Protein AF-A0A972TUJ1-F1 (afdb_monomer)

Mean predicted aligned error: 8.56 Å

Sequence (287 aa):
MAQLKRIIFFTFSFILSASLSSSILTGLNLRGELLFQEKEISIIVQELFELINEERKDLGLLTLQFSQDLSLLAREHSKDMALRGKISHFSTSGQSYRDRIIEAGFYFSAIGENVAFSNRPQAELIHETLMDSAGHRKNILDPDFDQVGIGVVFRKNKGYFITQDFRRAMVLKKEEEVKEDIQRDINDLRQENYLPSLSFTKEADDYALKCALNKAKDKAPPPMPHHWGETQFLFITSPTLEGIQSIYRDKVLKKTYTRAGLGVSFDKSSKYPGGCYFITLVLISEN

Nearest PDB structures (foldseek):
  4ifa-assembly1_A  TM=9.402E-01  e=1.319E-09  Bacillus anthracis str. Ames
  4d53-assembly2_B  TM=9.151E-01  e=1.475E-07  Borreliella burgdorferi B31
  8th8-assembly1_P  TM=7.061E-01  e=5.112E-05  Tetrahymena thermophila
  2dda-assembly4_D  TM=6.059E-01  e=1.432E-03  Pseudechis australis

Solvent-accessible surface area (backbone atoms only — not comparable to full-atom values): 15978 Å² total; per-residue (Å²): 139,85,88,84,84,88,85,84,88,84,86,81,84,81,81,82,79,80,78,75,51,69,66,59,54,51,52,52,49,54,52,50,53,52,54,51,49,54,50,53,47,51,48,41,48,50,48,41,54,49,53,48,31,49,59,22,47,78,71,72,40,76,61,58,42,83,34,68,73,45,15,53,54,18,26,52,52,10,42,48,26,43,76,71,69,48,88,64,72,48,47,93,88,65,42,38,63,67,53,52,46,45,73,72,62,50,49,29,67,46,73,47,76,39,74,48,76,37,86,60,100,44,36,67,63,54,47,50,59,38,56,72,34,69,73,41,30,47,59,68,63,39,80,76,41,45,31,37,6,58,8,65,27,78,35,90,99,72,27,37,21,34,21,38,35,35,25,15,70,50,83,83,71,56,45,67,60,53,42,53,51,52,56,48,51,56,31,51,57,19,49,78,67,79,37,77,60,60,47,73,37,71,70,39,21,56,50,17,28,50,32,10,53,22,51,56,68,79,41,76,64,74,85,77,67,86,88,58,58,63,70,48,80,45,82,46,77,36,57,56,80,75,72,52,60,74,77,45,52,77,66,69,63,45,84,61,46,47,34,28,12,58,10,51,31,74,46,60,32,96,91,32,58,31,30,28,39,22,34,19,41,38,40,29,29,74,129

Foldseek 3Di:
DDDDDDDDDDDDDDPPPPPDDPVNVVVVVVVVVVVVVVVLQVVLQVLLLVLLQVVQVVVVADRADEDPLQQVLQQVQLVQCLVVLHDDQAGPVRDGPVNSCLVSPFFFPDKDKDKDFDQDSDNVVRNVVQCVDPRSVCQSNPNQWRHWHKHWDQDPPRGIIIMIMTGNGQPDDDQVVLQVVVLVVLQVLQVVVVAHRAAADPVQQVQQQQQLVCVQVVHDRDDDDPPFDDKDKDKDKASDPPPCCVRCSVVSNDRQFRYKYKHWDWDADPVRSSIIITMMIMTTGDD

pLDDT: mean 90.33, std 15.42, range [33.09, 98.88]

Secondary structure (DSSP, 8-state):
-PPPPP-PPP-----------HHHHHHHHHHHHHHHHHHHHHHHHHHHHHHHHHHHHHTTPPPPEE-HHHHHHHHHHHHHHHHHTS--SS-TT---HHHHHHHTT--EEEEEEEEEEESS--HHHHHHHHHHSHHHHHHHT-TT--EEEEEEEEETTTEEEEEEEEEEE-----HHHHHHHHHHHHHHHHHHTT-PPPEE-HHHHHHHHHHHHHHHTTPPPPPPPTT--SEEEEEEEES-STTTHHHHHHHHT-TTEEEEEEEEEEE--SS-TT-EEEEEEEEEE--

Structure (mmCIF, N/CA/C/O backbone):
data_AF-A0A972TUJ1-F1
#
_entry.id   AF-A0A972TUJ1-F1
#
loop_
_atom_site.group_PDB
_atom_site.id
_atom_site.type_symbol
_atom_site.label_atom_id
_atom_site.label_alt_id
_atom_site.label_comp_id
_atom_site.label_asym_id
_atom_site.label_entity_id
_atom_site.label_seq_id
_atom_site.pdbx_PDB_ins_code
_atom_site.Cartn_x
_atom_site.Cartn_y
_atom_site.Cartn_z
_atom_site.occupancy
_atom_site.B_iso_or_equiv
_atom_site.auth_seq_id
_atom_site.auth_comp_id
_atom_site.auth_asym_id
_atom_site.auth_atom_id
_atom_site.pdbx_PDB_model_num
ATOM 1 N N . MET A 1 1 ? 15.618 -48.621 94.127 1.00 40.91 1 MET A N 1
ATOM 2 C CA . MET A 1 1 ? 14.208 -48.315 93.799 1.00 40.91 1 MET A CA 1
ATOM 3 C C . MET A 1 1 ? 14.170 -46.944 93.138 1.00 40.91 1 MET A C 1
ATOM 5 O O . MET A 1 1 ? 14.335 -45.947 93.826 1.00 40.91 1 MET A O 1
ATOM 9 N N . ALA A 1 2 ? 14.102 -46.903 91.807 1.00 36.66 2 ALA A N 1
ATOM 10 C CA . ALA A 1 2 ? 14.200 -45.676 91.014 1.00 36.66 2 ALA A CA 1
ATOM 11 C C . ALA A 1 2 ? 12.802 -45.120 90.687 1.00 36.66 2 ALA A C 1
ATOM 13 O O . ALA A 1 2 ? 11.916 -45.871 90.286 1.00 36.66 2 ALA A O 1
ATOM 14 N N . GLN A 1 3 ? 12.616 -43.811 90.882 1.00 38.16 3 GLN A N 1
ATOM 15 C CA . GLN A 1 3 ? 11.387 -43.075 90.573 1.00 38.16 3 GLN A CA 1
ATOM 16 C C . GLN A 1 3 ? 11.285 -42.766 89.072 1.00 38.16 3 GLN A C 1
ATOM 18 O O . GLN A 1 3 ? 12.213 -42.218 88.479 1.00 38.16 3 GLN A O 1
ATOM 23 N N . LEU A 1 4 ? 10.128 -43.063 88.479 1.00 38.72 4 LEU A N 1
ATOM 24 C CA . LEU A 1 4 ? 9.778 -42.750 87.093 1.00 38.72 4 LEU A CA 1
ATOM 25 C C . LEU A 1 4 ? 8.987 -41.425 87.053 1.00 38.72 4 LEU A C 1
ATOM 27 O O . LEU A 1 4 ? 7.904 -41.332 87.633 1.00 38.72 4 LEU A O 1
ATOM 31 N N . LYS A 1 5 ? 9.517 -40.390 86.387 1.00 41.59 5 LYS A N 1
ATOM 32 C CA . LYS A 1 5 ? 8.829 -39.103 86.163 1.00 41.59 5 LYS A CA 1
ATOM 33 C C . LYS A 1 5 ? 7.896 -39.197 84.946 1.00 41.59 5 LYS A C 1
ATOM 35 O O . LYS A 1 5 ? 8.325 -39.600 83.870 1.00 41.59 5 LYS A O 1
ATOM 40 N N . ARG A 1 6 ? 6.631 -38.790 85.115 1.00 41.53 6 ARG A N 1
ATOM 41 C CA . ARG A 1 6 ? 5.643 -38.585 84.037 1.00 41.53 6 ARG A CA 1
ATOM 42 C C . ARG A 1 6 ? 5.943 -37.282 83.283 1.00 41.53 6 ARG A C 1
ATOM 44 O O . ARG A 1 6 ? 6.159 -36.255 83.919 1.00 41.53 6 ARG A O 1
ATOM 51 N N . ILE A 1 7 ? 5.904 -37.322 81.952 1.00 38.69 7 ILE A N 1
ATOM 52 C CA . ILE A 1 7 ? 5.982 -36.152 81.063 1.00 38.69 7 ILE A CA 1
ATOM 53 C C . ILE A 1 7 ? 4.573 -35.879 80.518 1.00 38.69 7 ILE A C 1
ATOM 55 O O . ILE A 1 7 ? 3.925 -36.789 80.005 1.00 38.69 7 ILE A O 1
ATOM 59 N N . ILE A 1 8 ? 4.100 -34.638 80.653 1.00 38.69 8 ILE A N 1
ATOM 60 C CA . ILE A 1 8 ? 2.841 -34.130 80.089 1.00 38.69 8 ILE A CA 1
ATOM 61 C C . ILE A 1 8 ? 3.195 -33.342 78.820 1.00 38.69 8 ILE A C 1
ATOM 63 O O . ILE A 1 8 ? 4.015 -32.428 78.883 1.00 38.69 8 ILE A O 1
ATOM 67 N N . PHE A 1 9 ? 2.590 -33.685 77.680 1.00 33.09 9 PHE A N 1
ATOM 68 C CA . PHE A 1 9 ? 2.690 -32.918 76.434 1.00 33.09 9 PHE A CA 1
ATOM 69 C C . PHE A 1 9 ? 1.599 -31.836 76.396 1.00 33.09 9 PHE A C 1
ATOM 71 O O . PHE A 1 9 ? 0.415 -32.155 76.475 1.00 33.09 9 PHE A O 1
ATOM 78 N N . PHE A 1 10 ? 1.991 -30.570 76.239 1.00 36.38 10 PHE A N 1
ATOM 79 C CA . PHE A 1 10 ? 1.099 -29.473 75.846 1.00 36.38 10 PHE A CA 1
ATOM 80 C C . PHE A 1 10 ? 1.243 -29.245 74.336 1.00 36.38 10 PHE A C 1
ATOM 82 O O . PHE A 1 10 ? 2.326 -28.908 73.863 1.00 36.38 10 PHE A O 1
ATOM 89 N N . THR A 1 11 ? 0.166 -29.407 73.569 1.00 39.50 11 THR A N 1
ATOM 90 C CA . THR A 1 11 ? 0.110 -28.992 72.159 1.00 39.50 11 THR A CA 1
ATOM 91 C C . THR A 1 11 ? -0.345 -27.537 72.078 1.00 39.50 11 THR A C 1
ATOM 93 O O . THR A 1 11 ? -1.493 -27.228 72.395 1.00 39.50 11 THR A O 1
ATOM 96 N N . PHE A 1 12 ? 0.545 -26.640 71.655 1.00 37.91 12 PHE A N 1
ATOM 97 C CA . PHE A 1 12 ? 0.208 -25.256 71.319 1.00 37.91 12 PHE A CA 1
ATOM 98 C C . PHE A 1 12 ? -0.237 -25.197 69.852 1.00 37.91 12 PHE A C 1
ATOM 100 O O . PHE A 1 12 ? 0.558 -25.460 68.952 1.00 37.91 12 PHE A O 1
ATOM 107 N N . SER A 1 13 ? -1.504 -24.864 69.601 1.00 41.09 13 SER A N 1
ATOM 108 C CA . SER A 1 13 ? -2.006 -24.599 68.250 1.00 41.09 13 SER A CA 1
ATOM 109 C C . SER A 1 13 ? -1.733 -23.133 67.910 1.00 41.09 13 SER A C 1
ATOM 111 O O . SER A 1 13 ? -2.362 -22.235 68.467 1.00 41.09 13 SER A O 1
ATOM 113 N N . PHE A 1 14 ? -0.764 -22.880 67.030 1.00 38.50 14 PHE A N 1
ATOM 114 C CA . PHE A 1 14 ? -0.431 -21.539 66.546 1.00 38.50 14 PHE A CA 1
ATOM 115 C C . PHE A 1 14 ? -1.392 -21.176 65.403 1.00 38.50 14 PHE A C 1
ATOM 117 O O . PHE A 1 14 ? -1.232 -21.641 64.277 1.00 38.50 14 PHE A O 1
ATOM 124 N N . ILE A 1 15 ? -2.417 -20.367 65.682 1.00 46.16 15 ILE A N 1
ATOM 125 C CA . ILE A 1 15 ? -3.219 -19.732 64.627 1.00 46.16 15 ILE A CA 1
ATOM 126 C C . ILE A 1 15 ? -2.435 -18.503 64.164 1.00 46.16 15 ILE A C 1
ATOM 128 O O . ILE A 1 15 ? -2.419 -17.473 64.833 1.00 46.16 15 ILE A O 1
ATOM 132 N N . LEU A 1 16 ? -1.744 -18.630 63.032 1.00 36.50 16 LEU A N 1
ATOM 133 C CA . LEU A 1 16 ? -1.053 -17.523 62.381 1.00 36.50 16 LEU A CA 1
ATOM 134 C C . LEU A 1 16 ? -2.089 -16.688 61.606 1.00 36.50 16 LEU A C 1
ATOM 136 O O . LEU A 1 16 ? -2.392 -16.979 60.451 1.00 36.50 16 LEU A O 1
ATOM 140 N N . SER A 1 17 ? -2.672 -15.665 62.233 1.00 45.34 17 SER A N 1
ATOM 141 C CA . SER A 1 17 ? -3.445 -14.653 61.509 1.00 45.34 17 SER A CA 1
ATOM 142 C C . SER A 1 17 ? -2.474 -13.705 60.800 1.00 45.34 17 SER A C 1
ATOM 144 O O . SER A 1 17 ? -1.937 -12.767 61.384 1.00 45.34 17 SER A O 1
ATOM 146 N N . ALA A 1 18 ? -2.206 -13.963 59.521 1.00 48.19 18 ALA A N 1
ATOM 147 C CA . ALA A 1 18 ? -1.462 -13.027 58.688 1.00 48.19 18 ALA A CA 1
ATOM 148 C C . ALA A 1 18 ? -2.318 -11.768 58.457 1.00 48.19 18 ALA A C 1
ATOM 150 O O . ALA A 1 18 ? -3.244 -11.774 57.646 1.00 48.19 18 ALA A O 1
ATOM 151 N N . SER A 1 19 ? -2.029 -10.683 59.177 1.00 49.97 19 SER A N 1
ATOM 152 C CA . SER A 1 19 ? -2.583 -9.363 58.881 1.00 49.97 19 SER A CA 1
ATOM 153 C C . SER A 1 19 ? -1.889 -8.803 57.638 1.00 49.97 19 SER A C 1
ATOM 155 O O . SER A 1 19 ? -0.845 -8.158 57.704 1.00 49.97 19 SER A O 1
ATOM 157 N N . LEU A 1 20 ? -2.457 -9.076 56.462 1.00 54.50 20 LEU A N 1
ATOM 158 C CA . LEU A 1 20 ? -2.070 -8.363 55.246 1.00 54.50 20 LEU A CA 1
ATOM 159 C C . LEU A 1 20 ? -2.320 -6.866 55.462 1.00 54.50 20 LEU A C 1
ATOM 161 O O . LEU A 1 20 ? -3.424 -6.459 55.826 1.00 54.50 20 LEU A O 1
ATOM 165 N N . SER A 1 21 ? -1.292 -6.038 55.262 1.00 63.00 21 SER A N 1
ATOM 166 C CA . SER A 1 21 ? -1.452 -4.588 55.362 1.00 63.00 21 SER A CA 1
ATOM 167 C C . SER A 1 21 ? -2.408 -4.093 54.271 1.00 63.00 21 SER A C 1
ATOM 169 O O . SER A 1 21 ? -2.406 -4.597 53.144 1.00 63.00 21 SER A O 1
ATOM 171 N N . SER A 1 22 ? -3.225 -3.088 54.600 1.00 64.31 22 SER A N 1
ATOM 172 C CA . SER A 1 22 ? -4.224 -2.512 53.686 1.00 64.31 22 SER A CA 1
ATOM 173 C C . SER A 1 22 ? -3.618 -2.110 52.331 1.00 64.31 22 SER A C 1
ATOM 175 O O . SER A 1 22 ? -4.226 -2.327 51.287 1.00 64.31 22 SER A O 1
ATOM 177 N N . SER A 1 23 ? -2.373 -1.625 52.315 1.00 65.44 23 SER A N 1
ATOM 178 C CA . SER A 1 23 ? -1.653 -1.247 51.093 1.00 65.44 23 SER A CA 1
ATOM 179 C C . SER A 1 23 ? -1.348 -2.438 50.175 1.00 65.44 23 SER A C 1
ATOM 181 O O . SER A 1 23 ? -1.472 -2.315 48.958 1.00 65.44 23 SER A O 1
ATOM 183 N N . ILE A 1 24 ? -0.991 -3.600 50.737 1.00 65.81 24 ILE A N 1
ATOM 184 C CA . ILE A 1 24 ? -0.731 -4.828 49.964 1.00 65.81 24 ILE A CA 1
ATOM 185 C C . ILE A 1 24 ? -2.046 -5.378 49.402 1.00 65.81 24 ILE A C 1
ATOM 187 O O . ILE A 1 24 ? -2.104 -5.755 48.233 1.00 65.81 24 ILE A O 1
ATOM 191 N N . LEU A 1 25 ? -3.117 -5.357 50.200 1.00 59.47 25 LEU A N 1
ATOM 192 C CA . LEU A 1 25 ? -4.450 -5.784 49.767 1.00 59.47 25 LEU A CA 1
ATOM 193 C C . LEU A 1 25 ? -5.014 -4.869 48.663 1.00 59.47 25 LEU A C 1
ATOM 195 O O . LEU A 1 25 ? -5.546 -5.349 47.665 1.00 59.47 25 LEU A O 1
ATOM 199 N N . THR A 1 26 ? -4.822 -3.553 48.795 1.00 65.69 26 THR A N 1
ATOM 200 C CA . THR A 1 26 ? -5.217 -2.555 47.787 1.00 65.69 26 THR A CA 1
ATOM 201 C C . THR A 1 26 ? -4.418 -2.731 46.492 1.00 65.69 26 THR A C 1
ATOM 203 O O . THR A 1 26 ? -4.991 -2.699 45.406 1.00 65.69 26 THR A O 1
ATOM 206 N N . GLY A 1 27 ? -3.106 -2.984 46.586 1.00 59.25 27 GLY A N 1
ATOM 207 C CA . GLY A 1 27 ? -2.252 -3.261 45.427 1.00 59.25 27 GLY A CA 1
ATOM 208 C C . GLY A 1 27 ? -2.614 -4.559 44.693 1.00 59.25 27 GLY A C 1
ATOM 209 O O . GLY A 1 27 ? -2.612 -4.586 43.463 1.00 59.25 27 GLY A O 1
ATOM 210 N N . LEU A 1 28 ? -2.974 -5.621 45.425 1.00 65.31 28 LEU A N 1
ATOM 211 C CA . LEU A 1 28 ? -3.460 -6.881 44.846 1.00 65.31 28 LEU A CA 1
ATOM 212 C C . LEU A 1 28 ? -4.806 -6.702 44.126 1.00 65.31 28 LEU A C 1
ATOM 214 O O . LEU A 1 28 ? -4.960 -7.207 43.015 1.00 65.31 28 LEU A O 1
ATOM 218 N N . ASN A 1 29 ? -5.738 -5.936 44.703 1.00 71.75 29 ASN A N 1
ATOM 219 C CA . ASN A 1 29 ? -7.035 -5.643 44.081 1.00 71.75 29 ASN A CA 1
ATOM 220 C C . ASN A 1 29 ? -6.901 -4.790 42.812 1.00 71.75 29 ASN A C 1
ATOM 222 O O . ASN A 1 29 ? -7.460 -5.153 41.782 1.00 71.75 29 ASN A O 1
ATOM 226 N N . LEU A 1 30 ? -6.100 -3.717 42.844 1.00 71.81 30 LEU A N 1
ATOM 227 C CA . LEU A 1 30 ? -5.834 -2.880 41.664 1.00 71.81 30 LEU A CA 1
ATOM 228 C C . LEU A 1 30 ? -5.214 -3.690 40.522 1.00 71.81 30 LEU A C 1
ATOM 230 O O . LEU A 1 30 ? -5.592 -3.536 39.363 1.00 71.81 30 LEU A O 1
ATOM 234 N N . ARG A 1 31 ? -4.276 -4.589 40.844 1.00 75.75 31 ARG A N 1
ATOM 235 C CA . ARG A 1 31 ? -3.672 -5.483 39.852 1.00 75.75 31 ARG A CA 1
ATOM 236 C C . ARG A 1 31 ? -4.695 -6.466 39.277 1.00 75.75 31 ARG A C 1
ATOM 238 O O . ARG A 1 31 ? -4.661 -6.718 38.078 1.00 75.75 31 ARG A O 1
ATOM 245 N N . GLY A 1 32 ? -5.593 -7.002 40.101 1.00 69.94 32 GLY A N 1
ATOM 246 C CA . GLY A 1 32 ? -6.684 -7.871 39.654 1.00 69.94 32 GLY A CA 1
ATOM 247 C C . GLY A 1 32 ? -7.657 -7.166 38.704 1.00 69.94 32 GLY A C 1
ATOM 248 O O . GLY A 1 32 ? -7.962 -7.706 37.643 1.00 69.94 32 GLY A O 1
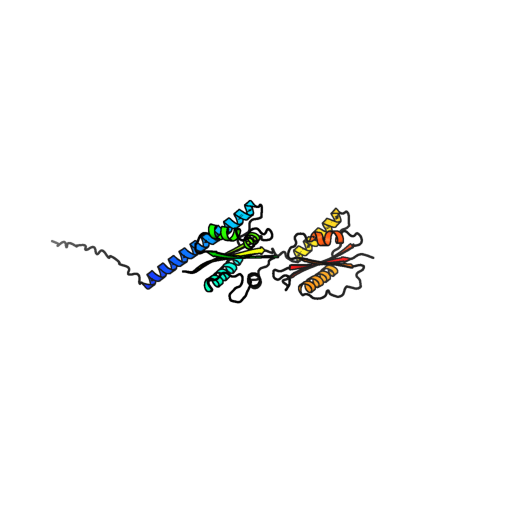ATOM 249 N N . GLU A 1 33 ? -8.083 -5.945 39.037 1.00 77.19 33 GLU A N 1
ATOM 250 C CA . GLU A 1 33 ? -8.966 -5.126 38.191 1.00 77.19 33 GLU A CA 1
ATOM 251 C C . GLU A 1 33 ? -8.319 -4.780 36.844 1.00 77.19 33 GLU A C 1
ATOM 253 O O . GLU A 1 33 ? -8.953 -4.931 35.800 1.00 77.19 33 GLU A O 1
ATOM 258 N N . LEU A 1 34 ? -7.043 -4.379 36.850 1.00 79.19 34 LEU A N 1
ATOM 259 C CA . LEU A 1 34 ? -6.293 -4.089 35.624 1.00 79.19 34 LEU A CA 1
ATOM 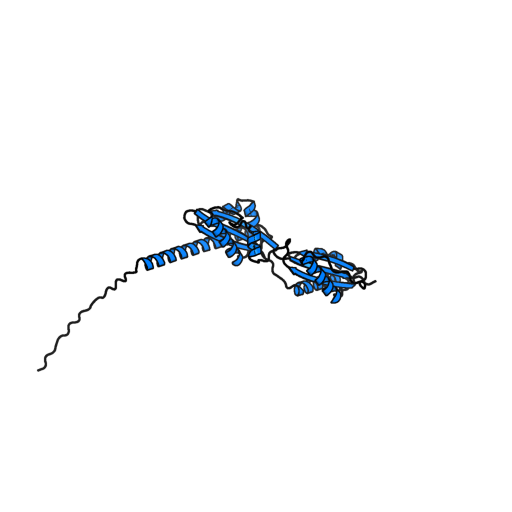260 C C . LEU A 1 34 ? -6.159 -5.328 34.731 1.00 79.19 34 LEU A C 1
ATOM 262 O O . LEU A 1 34 ? -6.369 -5.240 33.526 1.00 79.19 34 LEU A O 1
ATOM 266 N N . LEU A 1 35 ? -5.853 -6.494 35.309 1.00 80.19 35 LEU A N 1
ATOM 267 C CA . LEU A 1 35 ? -5.749 -7.745 34.551 1.00 80.19 35 LEU A CA 1
ATOM 268 C C . LEU A 1 35 ? -7.094 -8.179 33.960 1.00 80.19 35 LEU A C 1
ATOM 270 O O . LEU A 1 35 ? -7.138 -8.650 32.825 1.00 80.19 35 LEU A O 1
ATOM 274 N N . PHE A 1 36 ? -8.186 -8.023 34.711 1.00 84.56 36 PHE A N 1
ATOM 275 C CA . PHE A 1 36 ? -9.527 -8.317 34.212 1.00 84.56 36 PHE A CA 1
ATOM 276 C C . PHE A 1 36 ? -9.900 -7.395 33.046 1.00 84.56 36 PHE A C 1
ATOM 278 O O . PHE A 1 36 ? -10.389 -7.866 32.023 1.00 84.56 36 PHE A O 1
ATOM 285 N N . GLN A 1 37 ? -9.606 -6.101 33.171 1.00 86.44 37 GLN A N 1
ATOM 286 C CA . GLN A 1 37 ? -9.862 -5.113 32.128 1.00 86.44 37 GLN A CA 1
ATOM 287 C C . GLN A 1 37 ? -9.040 -5.358 30.859 1.00 86.44 37 GLN A C 1
ATOM 289 O O . GLN A 1 37 ? -9.595 -5.310 29.767 1.00 86.44 37 GLN A O 1
ATOM 294 N N . GLU A 1 38 ? -7.743 -5.650 30.975 1.00 89.25 38 GLU A N 1
ATOM 295 C CA . GLU A 1 38 ? -6.924 -6.002 29.806 1.00 89.25 38 GLU A CA 1
ATOM 296 C C . GLU A 1 38 ? -7.443 -7.275 29.125 1.00 89.25 38 GLU A C 1
ATOM 298 O O . GLU A 1 38 ? -7.454 -7.356 27.898 1.00 89.25 38 GLU A O 1
ATOM 303 N N . LYS A 1 39 ? -7.933 -8.252 29.901 1.00 92.69 39 LYS A N 1
ATOM 304 C CA . LYS A 1 39 ? -8.551 -9.461 29.348 1.00 92.69 39 LYS A CA 1
ATOM 305 C C . LYS A 1 39 ? -9.857 -9.154 28.608 1.00 92.69 39 LYS A C 1
ATOM 307 O O . LYS A 1 39 ? -10.038 -9.658 27.506 1.00 92.69 39 LYS A O 1
ATOM 312 N N . GLU A 1 40 ? -10.741 -8.336 29.179 1.00 93.06 40 GLU 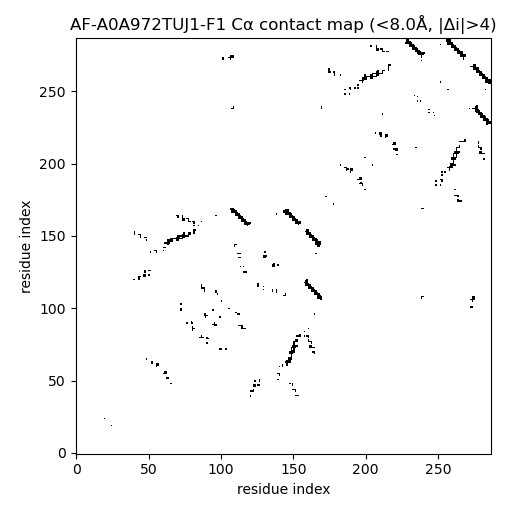A N 1
ATOM 313 C CA . GLU A 1 40 ? -11.984 -7.901 28.521 1.00 93.06 40 GLU A CA 1
ATOM 314 C C . GLU A 1 40 ? -11.685 -7.154 27.213 1.00 93.06 40 GLU A C 1
ATOM 316 O O . GLU A 1 40 ? -12.233 -7.488 26.167 1.00 93.06 40 GLU A O 1
ATOM 321 N N . ILE A 1 41 ? -10.748 -6.203 27.245 1.00 96.00 41 ILE A N 1
ATOM 322 C CA . ILE A 1 41 ? -10.295 -5.464 26.060 1.00 96.00 41 ILE A CA 1
ATOM 323 C C . ILE A 1 41 ? -9.749 -6.416 24.990 1.00 96.00 41 ILE A C 1
ATOM 325 O O . ILE A 1 41 ? -10.075 -6.264 23.815 1.00 96.00 41 ILE A O 1
ATOM 329 N N . SER A 1 42 ? -8.944 -7.408 25.383 1.00 96.38 42 SER A N 1
ATOM 330 C CA . SER A 1 42 ? -8.396 -8.401 24.455 1.00 96.38 42 SER A CA 1
ATOM 331 C C . SER A 1 42 ? -9.480 -9.253 23.794 1.00 96.38 42 SER A C 1
ATOM 333 O O . SER A 1 42 ? -9.314 -9.614 22.633 1.00 96.38 42 SER A O 1
ATOM 335 N N . ILE A 1 43 ? -10.562 -9.576 24.510 1.00 97.62 43 ILE A N 1
ATOM 336 C CA . ILE A 1 43 ? -11.703 -10.319 23.957 1.00 97.62 43 ILE A CA 1
ATOM 337 C C . ILE A 1 43 ? -12.421 -9.460 22.914 1.00 97.62 43 ILE A C 1
ATOM 339 O O . ILE A 1 43 ? -12.575 -9.902 21.782 1.00 97.62 43 ILE A O 1
ATOM 343 N N . ILE A 1 44 ? -12.735 -8.199 23.240 1.00 98.19 44 ILE A N 1
ATOM 344 C CA . ILE A 1 44 ? -13.392 -7.271 22.302 1.00 98.19 44 ILE A CA 1
ATOM 345 C C . ILE A 1 44 ? -12.559 -7.097 21.024 1.00 98.19 44 ILE A C 1
ATOM 347 O O . ILE A 1 44 ? -13.100 -7.079 19.923 1.00 98.19 44 ILE A O 1
ATOM 351 N N . VAL A 1 45 ? -11.236 -6.951 21.153 1.00 98.56 45 VAL A N 1
ATOM 352 C CA . VAL A 1 45 ? -10.329 -6.821 20.000 1.00 98.56 45 VAL A CA 1
ATOM 353 C C . VAL A 1 45 ? -10.379 -8.062 19.108 1.00 98.56 45 VAL A C 1
ATOM 355 O O . VAL A 1 45 ? -10.446 -7.920 17.888 1.00 98.56 45 VAL A O 1
ATOM 358 N N . GLN A 1 46 ? -10.356 -9.255 19.707 1.00 98.62 46 GLN A N 1
ATOM 359 C CA . GLN A 1 46 ? -10.405 -10.518 18.976 1.00 98.62 46 GLN A CA 1
ATOM 360 C C . GLN A 1 46 ? -11.750 -10.700 18.261 1.00 98.62 46 GLN A C 1
ATOM 362 O O . GLN A 1 46 ? -11.763 -10.965 17.063 1.00 98.62 46 GLN A O 1
ATOM 367 N N . GLU A 1 47 ? -12.865 -10.480 18.958 1.00 98.69 47 GLU A N 1
ATOM 368 C CA . GLU A 1 47 ? -14.215 -10.598 18.393 1.00 98.69 47 GLU A CA 1
ATOM 369 C C . GLU A 1 47 ? -14.435 -9.592 17.253 1.00 98.69 47 GLU A C 1
ATOM 371 O O . GLU A 1 47 ? -14.926 -9.953 16.188 1.00 98.69 47 GLU A O 1
ATOM 376 N N . LEU A 1 48 ? -13.995 -8.335 17.408 1.00 98.88 48 LEU A N 1
ATOM 377 C CA . LEU A 1 48 ? -14.070 -7.345 16.327 1.00 98.88 48 LEU A CA 1
ATOM 378 C C . LEU A 1 48 ? -13.269 -7.767 15.090 1.00 98.88 48 LEU A C 1
ATOM 380 O O . LEU A 1 48 ? -13.700 -7.508 13.967 1.00 98.88 48 LEU A O 1
ATOM 384 N N . PHE A 1 49 ? -12.095 -8.370 15.283 1.00 98.88 49 PHE A N 1
ATOM 385 C CA . PHE A 1 49 ? -11.276 -8.875 14.183 1.00 98.88 49 PHE A CA 1
ATOM 386 C C . PHE A 1 49 ? -11.949 -10.052 13.463 1.00 98.88 49 PHE A C 1
ATOM 388 O O . PHE A 1 49 ? -11.925 -10.107 12.231 1.00 98.88 49 PHE A O 1
ATOM 395 N N . GLU A 1 50 ? -12.564 -10.962 14.216 1.00 98.81 50 GLU A N 1
ATOM 396 C CA . GLU A 1 50 ? -13.318 -12.096 13.678 1.00 98.81 50 GLU A CA 1
ATOM 397 C C . GLU A 1 50 ? -14.522 -11.618 12.863 1.00 98.81 50 GLU 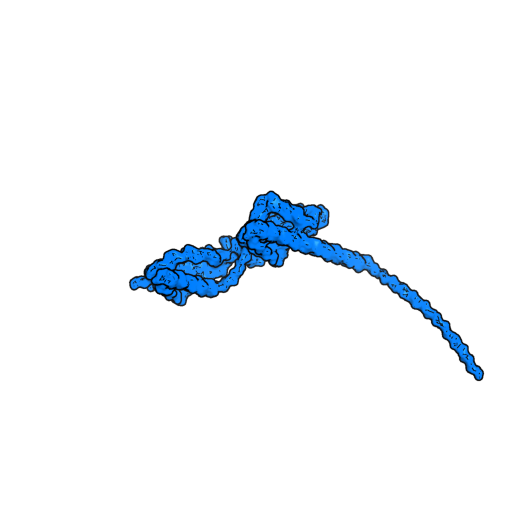A C 1
ATOM 399 O O . GLU A 1 50 ? -14.607 -11.954 11.684 1.00 98.81 50 GLU A O 1
ATOM 404 N N . LEU A 1 51 ? -15.348 -10.726 13.417 1.00 98.88 51 LEU A N 1
ATOM 405 C CA . LEU A 1 51 ? -16.520 -10.157 12.738 1.00 98.88 51 LEU A CA 1
ATOM 406 C C . LEU A 1 51 ? -16.157 -9.444 11.423 1.00 98.88 51 LEU A C 1
ATOM 408 O O . LEU A 1 51 ? -16.807 -9.644 10.401 1.00 98.88 51 LEU A O 1
ATOM 412 N N . ILE A 1 52 ? -15.068 -8.658 11.398 1.00 98.81 52 ILE A N 1
ATOM 413 C CA . ILE A 1 52 ? -14.560 -8.044 10.153 1.00 98.81 52 ILE A CA 1
ATOM 414 C C . ILE A 1 52 ? -14.276 -9.107 9.087 1.00 98.81 52 ILE A C 1
ATOM 416 O O . ILE A 1 52 ? -14.587 -8.915 7.912 1.00 98.81 52 ILE A O 1
ATOM 420 N N . ASN A 1 53 ? -13.633 -10.204 9.476 1.00 98.88 53 ASN A N 1
ATOM 421 C CA . ASN A 1 53 ? -13.242 -11.247 8.540 1.00 98.88 53 ASN A CA 1
ATOM 422 C C . ASN A 1 53 ? -14.403 -12.152 8.126 1.00 98.88 53 ASN A C 1
ATOM 424 O O . ASN A 1 53 ? -14.370 -12.666 7.007 1.00 98.88 53 ASN A O 1
ATOM 428 N N . GLU A 1 54 ? -15.420 -12.315 8.969 1.00 98.75 54 GLU A N 1
ATOM 429 C CA . GLU A 1 54 ? -16.685 -12.960 8.609 1.00 98.75 54 GLU A CA 1
ATOM 430 C C . GLU A 1 54 ? -17.396 -12.176 7.500 1.00 98.75 54 GLU A C 1
ATOM 432 O O . GLU A 1 54 ? -17.614 -12.728 6.422 1.00 98.75 54 GLU A O 1
ATOM 437 N N . GLU A 1 55 ? -17.601 -10.866 7.679 1.00 98.44 55 GLU A N 1
ATOM 438 C CA . GLU A 1 55 ? -18.209 -9.988 6.661 1.00 98.44 55 GLU A CA 1
ATOM 439 C C . GLU A 1 55 ? -17.461 -10.029 5.320 1.00 98.44 55 GLU A C 1
ATOM 441 O O . GLU A 1 55 ? -18.045 -10.122 4.236 1.00 98.44 55 GLU A O 1
ATOM 446 N N . ARG A 1 56 ? -16.124 -9.989 5.373 1.00 98.75 56 ARG A N 1
ATOM 447 C CA . ARG A 1 56 ? -15.290 -10.067 4.167 1.00 98.75 56 ARG A CA 1
ATOM 448 C C . ARG A 1 56 ? -15.430 -11.417 3.473 1.00 98.75 56 ARG A C 1
ATOM 450 O O . ARG A 1 56 ? -15.555 -11.460 2.249 1.00 98.75 56 ARG A O 1
ATOM 457 N N . LYS A 1 57 ? -15.427 -12.511 4.235 1.00 98.56 57 LYS A N 1
A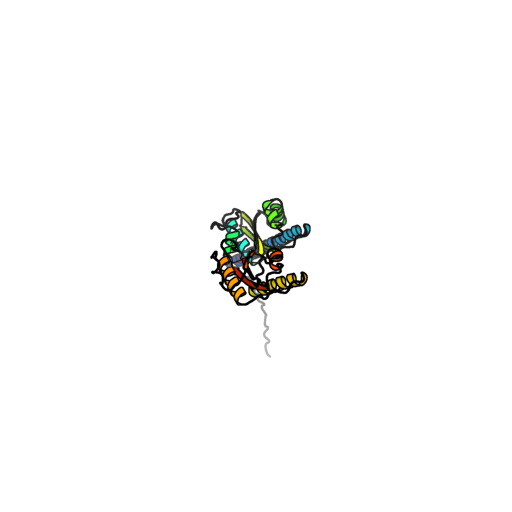TOM 458 C CA . LYS A 1 57 ? -15.566 -13.869 3.702 1.00 98.56 57 LYS A CA 1
ATOM 459 C C . LYS A 1 57 ? -16.930 -14.080 3.046 1.00 98.56 57 LYS A C 1
ATOM 461 O O . LYS A 1 57 ? -16.979 -14.675 1.969 1.00 98.56 57 LYS A O 1
ATOM 466 N N . ASP A 1 58 ? -17.998 -13.561 3.640 1.00 98.25 58 ASP A N 1
ATOM 467 C CA . ASP A 1 58 ? -19.361 -13.672 3.108 1.00 98.25 58 ASP A CA 1
ATOM 468 C C . ASP A 1 58 ? -19.521 -12.969 1.750 1.00 98.25 58 ASP A C 1
ATOM 470 O O . ASP A 1 58 ? -20.325 -13.385 0.914 1.00 98.25 58 ASP A O 1
ATOM 474 N N . LEU A 1 59 ? -18.684 -11.964 1.477 1.00 97.88 59 LEU A N 1
ATOM 475 C CA . LEU A 1 59 ? -18.600 -11.272 0.187 1.00 97.88 59 LEU A CA 1
ATOM 476 C C . LEU A 1 59 ? -17.510 -11.815 -0.752 1.00 97.88 59 LEU A C 1
ATOM 478 O O . LEU A 1 59 ? -17.268 -11.237 -1.813 1.00 97.88 59 LEU A O 1
ATOM 482 N N . GLY A 1 60 ? -16.844 -12.916 -0.394 1.00 98.06 60 GLY A N 1
ATOM 483 C CA . GLY A 1 60 ? -15.773 -13.511 -1.198 1.00 98.06 60 GLY A CA 1
ATOM 484 C C . GLY A 1 60 ? -14.487 -12.678 -1.250 1.00 98.06 60 GLY A C 1
ATOM 485 O O . GLY A 1 60 ? -13.662 -12.876 -2.143 1.00 98.06 60 GLY A O 1
ATOM 486 N N . LEU A 1 61 ? -14.306 -11.746 -0.313 1.00 98.44 61 LEU A N 1
ATOM 487 C CA . LEU A 1 61 ? -13.085 -10.959 -0.170 1.00 98.44 61 LEU A CA 1
ATOM 488 C C . LEU A 1 61 ? -12.025 -11.747 0.606 1.00 98.44 61 LEU A C 1
ATOM 490 O O . LEU A 1 61 ? -12.325 -12.592 1.451 1.00 98.44 61 LEU A O 1
ATOM 494 N N . LEU A 1 62 ? -10.754 -11.428 0.357 1.00 97.69 62 LEU A N 1
ATOM 495 C CA . LEU A 1 62 ? -9.653 -11.951 1.163 1.00 97.69 62 LEU A CA 1
ATOM 496 C C . LEU A 1 62 ? -9.751 -11.422 2.599 1.00 97.69 62 LEU A C 1
ATOM 498 O O . LEU A 1 62 ? -9.953 -10.223 2.817 1.00 97.69 62 LEU A O 1
ATOM 502 N N . THR A 1 63 ? -9.563 -12.307 3.576 1.00 98.44 63 THR A N 1
ATOM 503 C CA . THR A 1 63 ? -9.500 -11.948 4.998 1.00 98.44 63 THR A CA 1
ATOM 504 C C . THR A 1 63 ? -8.282 -11.073 5.288 1.00 98.44 63 THR A C 1
ATOM 506 O O . THR A 1 63 ? -7.202 -11.298 4.737 1.00 98.44 63 THR A O 1
ATOM 509 N N . LEU A 1 64 ? -8.438 -10.116 6.198 1.00 98.69 64 LEU A N 1
ATOM 510 C CA . LEU A 1 64 ? -7.353 -9.294 6.715 1.00 98.69 64 LEU A CA 1
ATOM 511 C C . LEU A 1 64 ? -6.512 -10.082 7.718 1.00 98.69 64 LEU A C 1
ATOM 513 O O . LEU A 1 64 ? -7.031 -10.857 8.524 1.00 98.69 64 LEU A O 1
ATOM 517 N N . GLN A 1 65 ? -5.210 -9.824 7.718 1.00 98.56 65 GLN A N 1
ATOM 518 C CA . GLN A 1 65 ? -4.297 -10.288 8.755 1.00 98.56 65 GLN A CA 1
ATOM 519 C C . GLN A 1 65 ? -4.271 -9.284 9.912 1.00 98.56 65 GLN A C 1
ATOM 521 O O . GLN A 1 65 ? -4.231 -8.068 9.703 1.00 98.56 65 GLN A O 1
ATOM 526 N N . PHE A 1 66 ? -4.256 -9.779 11.147 1.00 98.56 66 PHE A N 1
ATOM 527 C CA . PHE A 1 66 ? -4.099 -8.910 12.309 1.00 98.56 66 PHE A CA 1
ATOM 528 C C . PHE A 1 66 ? -2.664 -8.369 12.379 1.00 98.56 66 PHE A C 1
ATOM 530 O O . PHE A 1 66 ? -1.699 -9.134 12.360 1.00 98.56 66 PHE A O 1
ATOM 537 N N . SER A 1 67 ? -2.512 -7.048 12.476 1.00 98.25 67 SER A N 1
ATOM 538 C CA . SER A 1 67 ? -1.214 -6.387 12.614 1.00 98.25 67 SER A CA 1
ATOM 539 C C . SER A 1 67 ? -1.029 -5.859 14.033 1.00 98.25 67 SER A C 1
ATOM 541 O O . SER A 1 67 ? -1.647 -4.869 14.427 1.00 98.25 67 SER A O 1
ATOM 543 N N . GLN A 1 68 ? -0.132 -6.498 14.791 1.00 97.81 68 GLN A N 1
ATOM 544 C CA . GLN A 1 68 ? 0.175 -6.100 16.167 1.00 97.81 68 GLN A CA 1
ATOM 545 C C . GLN A 1 68 ? 0.710 -4.663 16.245 1.00 97.81 68 GLN A C 1
ATOM 547 O O . GLN A 1 68 ? 0.248 -3.884 17.073 1.00 97.81 68 GLN A O 1
ATOM 552 N N . ASP A 1 69 ? 1.638 -4.288 15.363 1.00 96.81 69 ASP A N 1
ATOM 553 C CA . ASP A 1 69 ? 2.220 -2.940 15.356 1.00 96.81 69 ASP A CA 1
ATOM 554 C C . ASP A 1 69 ? 1.166 -1.871 15.033 1.00 96.81 69 ASP A C 1
ATOM 556 O O . ASP A 1 69 ? 1.139 -0.804 15.649 1.00 96.81 69 ASP A O 1
ATOM 560 N N . LEU A 1 70 ? 0.256 -2.165 14.097 1.00 98.00 70 LEU A N 1
ATOM 561 C CA . LEU A 1 70 ? -0.839 -1.259 13.754 1.00 98.00 70 LEU A CA 1
ATOM 562 C C . LEU A 1 70 ? -1.867 -1.173 14.893 1.00 98.00 70 LEU A C 1
ATOM 564 O O . LEU A 1 70 ? -2.384 -0.098 15.174 1.00 98.00 70 LEU A O 1
ATOM 568 N N . SER A 1 71 ? -2.115 -2.280 15.601 1.00 98.62 71 SER A N 1
ATOM 569 C CA . SER A 1 71 ? -2.965 -2.311 16.798 1.00 98.62 71 SER A CA 1
ATOM 570 C C . SER A 1 71 ? -2.391 -1.461 17.936 1.00 98.62 71 SER A C 1
ATOM 572 O O . SER A 1 71 ? -3.144 -0.747 18.600 1.00 98.62 71 SER A O 1
ATOM 574 N N . LEU A 1 72 ? -1.066 -1.453 18.131 1.00 98.31 72 LEU A N 1
ATOM 575 C CA . LEU A 1 72 ? -0.414 -0.563 19.098 1.00 98.31 72 LEU A CA 1
ATOM 576 C C . LEU A 1 72 ? -0.655 0.914 18.750 1.00 98.31 72 LEU A C 1
ATOM 578 O O . LEU A 1 72 ? -1.027 1.696 19.628 1.00 98.31 72 LEU A O 1
ATOM 582 N N . LEU A 1 73 ? -0.517 1.287 17.473 1.00 98.25 73 LEU A N 1
ATOM 583 C CA . LEU A 1 73 ? -0.789 2.650 17.006 1.00 98.25 73 LEU A CA 1
ATOM 584 C C . LEU A 1 73 ? -2.268 3.037 17.186 1.00 98.25 73 LEU A C 1
ATOM 586 O O . LEU A 1 73 ? -2.574 4.102 17.731 1.00 98.25 73 LEU A O 1
ATOM 590 N N . ALA A 1 74 ? -3.183 2.144 16.801 1.00 98.75 74 ALA A N 1
ATOM 591 C CA . ALA A 1 74 ? -4.622 2.316 16.967 1.00 98.75 74 ALA A CA 1
ATOM 592 C C . ALA A 1 74 ? -5.009 2.470 18.451 1.00 98.75 74 ALA A C 1
ATOM 594 O O . ALA A 1 74 ? -5.854 3.300 18.801 1.00 98.75 74 ALA A O 1
ATOM 595 N N . ARG A 1 75 ? -4.361 1.714 19.352 1.00 98.62 75 ARG A N 1
ATOM 596 C CA . ARG A 1 75 ? -4.582 1.780 20.805 1.00 98.62 75 ARG A CA 1
ATOM 597 C C . ARG A 1 75 ? -4.121 3.114 21.388 1.00 98.62 75 ARG A C 1
ATOM 599 O O . ARG A 1 75 ? -4.841 3.680 22.212 1.00 98.62 75 ARG A O 1
ATOM 606 N N . GLU A 1 76 ? -2.986 3.656 20.947 1.00 98.50 76 GLU A N 1
ATOM 607 C CA . GLU A 1 76 ? -2.551 4.995 21.370 1.00 98.50 76 GLU A CA 1
ATOM 608 C C . GLU A 1 76 ? -3.510 6.090 20.880 1.00 98.50 76 GLU A C 1
ATOM 610 O O . GLU A 1 76 ? -3.838 7.004 21.640 1.00 98.50 76 GLU A O 1
ATOM 615 N N . HIS A 1 77 ? -4.063 5.968 19.669 1.00 98.75 77 HIS A N 1
ATOM 616 C CA . HIS A 1 77 ? -5.098 6.901 19.207 1.00 98.75 77 HIS A CA 1
ATOM 617 C C . HIS A 1 77 ? -6.403 6.775 20.007 1.00 98.75 77 HIS A C 1
ATOM 619 O O . HIS A 1 77 ? -6.981 7.772 20.441 1.00 98.75 77 HIS A O 1
ATOM 625 N N . SER A 1 78 ? -6.841 5.549 20.302 1.00 98.69 78 SER A N 1
ATOM 626 C CA . SER A 1 78 ? -7.984 5.302 21.190 1.00 98.69 78 SER A CA 1
ATOM 627 C C . SER A 1 78 ? -7.771 5.879 22.590 1.00 98.69 78 SER A C 1
ATOM 629 O O . SER A 1 78 ? -8.699 6.430 23.181 1.00 98.69 78 SER A O 1
ATOM 631 N N . LYS A 1 79 ? -6.543 5.828 23.114 1.00 98.31 79 LYS A N 1
ATOM 632 C CA . LYS A 1 79 ? -6.168 6.449 24.390 1.00 98.31 79 LYS A CA 1
ATOM 633 C C . LYS A 1 79 ? -6.244 7.972 24.325 1.00 98.31 79 LYS A C 1
ATOM 635 O O . LYS A 1 79 ? 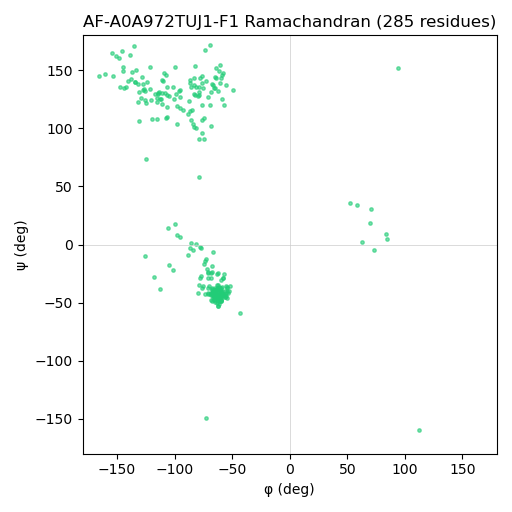-6.789 8.581 25.244 1.00 98.31 79 LYS A O 1
ATOM 640 N N . ASP A 1 80 ? -5.764 8.587 23.247 1.00 98.38 80 ASP A N 1
ATOM 641 C CA . ASP A 1 80 ? -5.897 10.029 23.009 1.00 98.38 80 ASP A CA 1
ATOM 642 C C . ASP A 1 80 ? -7.375 10.464 22.960 1.00 98.38 80 ASP A C 1
ATOM 644 O O . ASP A 1 80 ? -7.789 11.383 23.678 1.00 98.38 80 ASP A O 1
ATOM 648 N N . MET A 1 81 ? -8.206 9.751 22.192 1.00 98.50 81 MET A N 1
ATOM 649 C CA . MET A 1 81 ? -9.655 9.980 22.148 1.00 98.50 81 MET A CA 1
ATOM 650 C C . MET A 1 81 ? -10.298 9.794 23.523 1.00 98.50 81 MET A C 1
ATOM 652 O O . MET A 1 81 ? -11.101 10.628 23.954 1.00 98.50 81 MET A O 1
ATOM 656 N N . ALA A 1 82 ? -9.909 8.743 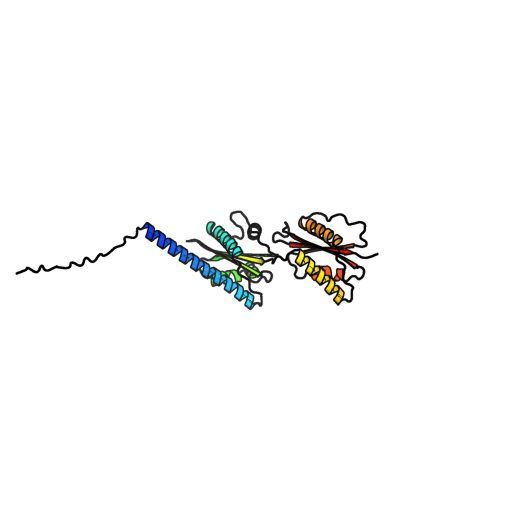24.249 1.00 97.81 82 ALA A N 1
ATOM 657 C CA . ALA A 1 82 ? -10.402 8.472 25.587 1.00 97.81 82 ALA A CA 1
ATOM 658 C C . ALA A 1 82 ? -10.053 9.614 26.540 1.00 97.81 82 ALA A C 1
ATOM 660 O O . ALA A 1 82 ? -10.938 10.059 27.271 1.00 97.81 82 ALA A O 1
ATOM 661 N N . LEU A 1 83 ? -8.825 10.149 26.512 1.00 96.88 83 LEU A N 1
ATOM 662 C CA . LEU A 1 83 ? -8.373 11.287 27.327 1.00 96.88 83 LEU A CA 1
ATOM 663 C C . LEU A 1 83 ? -9.154 12.576 27.035 1.00 96.88 83 LEU A C 1
ATOM 665 O O . LEU A 1 83 ? -9.499 13.300 27.976 1.00 96.88 83 LEU A O 1
ATOM 669 N N . ARG A 1 84 ? -9.554 12.808 25.784 1.00 95.06 84 ARG A N 1
ATOM 670 C CA . ARG A 1 84 ? -10.459 13.909 25.413 1.00 95.06 84 ARG A CA 1
ATOM 671 C C . ARG A 1 84 ? -11.923 13.612 25.740 1.00 95.06 84 ARG A C 1
ATOM 673 O O . ARG A 1 84 ? -12.688 14.510 26.077 1.00 95.06 84 ARG A O 1
ATOM 680 N N . GLY A 1 85 ? -12.313 12.340 25.742 1.00 95.38 85 GLY A N 1
ATOM 681 C CA . GLY A 1 85 ? -13.704 11.905 25.845 1.00 95.38 85 GLY A CA 1
ATOM 682 C C . GLY A 1 85 ? -14.520 12.206 24.589 1.00 95.38 85 GLY A C 1
ATOM 683 O O . GLY A 1 85 ? -15.705 12.495 24.710 1.00 95.38 85 GLY A O 1
ATOM 684 N N . LYS A 1 86 ? -13.883 12.207 23.414 1.00 94.94 86 LYS A N 1
ATOM 685 C CA . LYS A 1 86 ? -14.516 12.514 22.127 1.00 94.94 86 LYS A CA 1
ATOM 686 C C . LYS A 1 86 ? -13.848 11.702 21.017 1.00 94.94 86 LYS A C 1
ATOM 688 O O . LYS A 1 86 ? -12.622 11.663 20.960 1.00 94.94 86 LYS A O 1
ATOM 693 N N . ILE A 1 87 ? -14.652 11.116 20.127 1.00 97.06 87 ILE A N 1
ATOM 694 C CA . ILE A 1 87 ? -14.156 10.445 18.917 1.00 97.06 87 ILE A CA 1
ATOM 695 C C . ILE A 1 87 ? -13.657 11.457 17.882 1.00 97.06 87 ILE A C 1
ATOM 697 O O . ILE A 1 87 ? -14.239 12.533 17.709 1.00 97.06 87 ILE A O 1
ATOM 701 N N . SER A 1 88 ? -12.561 11.131 17.202 1.00 97.94 88 SER A N 1
ATOM 702 C CA . SER A 1 88 ? -11.992 11.963 16.146 1.00 97.94 88 SER A CA 1
ATOM 703 C C . SER A 1 88 ? -10.970 11.180 15.331 1.00 97.94 88 SER A C 1
ATOM 705 O O . SER A 1 88 ? -10.198 10.420 15.900 1.00 97.94 88 SER A O 1
ATOM 707 N N . HIS A 1 89 ? -10.891 11.450 14.031 1.00 97.88 89 HIS A N 1
ATOM 708 C CA . HIS A 1 89 ? -9.793 10.976 13.179 1.00 97.88 89 HIS A CA 1
ATOM 709 C C . HIS A 1 89 ? -8.462 11.716 13.427 1.00 97.88 89 HIS A C 1
ATOM 711 O O . HIS A 1 89 ? -7.402 11.283 12.977 1.00 97.88 89 HIS A O 1
ATOM 717 N N . PHE A 1 90 ? -8.506 12.835 14.160 1.00 98.31 90 PHE A N 1
ATOM 718 C CA . PHE A 1 90 ? -7.339 13.644 14.502 1.00 98.31 90 PHE A CA 1
ATOM 719 C C . PHE A 1 90 ? -6.977 13.469 15.978 1.00 98.31 90 PHE A C 1
ATOM 721 O O . PHE A 1 90 ? -7.855 13.497 16.854 1.00 98.31 90 PHE A O 1
ATOM 728 N N . SER A 1 91 ? -5.685 13.298 16.253 1.00 97.06 91 SER A N 1
ATOM 729 C CA . SER A 1 91 ? -5.134 13.284 17.612 1.00 97.06 91 SER A CA 1
ATOM 730 C C . SER A 1 91 ? -5.195 14.677 18.256 1.00 97.06 91 SER A C 1
ATOM 732 O O . SER A 1 91 ? -5.471 15.681 17.592 1.00 97.06 91 SER A O 1
ATOM 734 N N . THR A 1 92 ? -4.876 14.774 19.549 1.00 96.25 92 THR A N 1
ATOM 735 C CA . THR A 1 92 ? -4.726 16.071 20.237 1.00 96.25 92 THR A CA 1
ATOM 736 C C . THR A 1 92 ? -3.643 16.959 19.610 1.00 96.25 92 THR A C 1
ATOM 738 O O . THR A 1 92 ? -3.783 18.179 19.614 1.00 96.25 92 THR A O 1
ATOM 741 N N . SER A 1 93 ? -2.590 16.368 19.033 1.00 95.25 93 SER A N 1
ATOM 742 C CA . SER A 1 93 ? -1.535 17.081 18.296 1.00 95.25 93 SER A CA 1
ATOM 743 C C . SER A 1 93 ? -1.951 17.502 16.877 1.00 95.25 93 SER A C 1
ATOM 745 O O . SER A 1 93 ? -1.167 18.140 16.181 1.00 95.25 93 SER A O 1
ATOM 747 N N . GLY A 1 94 ? -3.171 17.167 16.438 1.00 97.19 94 GLY A N 1
ATOM 748 C CA . GLY A 1 94 ? -3.676 17.473 15.098 1.00 97.19 94 GLY A CA 1
ATOM 749 C C . GLY A 1 94 ? -3.254 16.474 14.017 1.00 97.19 94 GLY A C 1
ATOM 750 O O . GLY A 1 94 ? -3.502 16.725 12.842 1.00 97.19 94 GLY A O 1
ATOM 751 N N . GLN A 1 95 ? -2.650 15.343 14.389 1.00 97.38 95 GLN A N 1
ATOM 752 C CA . GLN A 1 95 ? -2.209 14.317 13.443 1.00 97.38 95 GLN A CA 1
ATOM 753 C C . GLN A 1 95 ? -3.385 13.453 12.989 1.00 97.38 95 GLN A C 1
ATOM 755 O O . GLN A 1 95 ? -4.119 12.893 13.811 1.00 97.38 95 GLN A O 1
ATOM 760 N N . SER A 1 96 ? -3.539 13.314 11.676 1.00 97.88 96 SER A N 1
ATOM 761 C CA . SER A 1 96 ? -4.454 12.347 11.065 1.00 97.88 96 SER A CA 1
ATOM 762 C C . SER A 1 96 ? -3.916 10.915 11.187 1.00 97.88 96 SER A C 1
ATOM 764 O O . SER A 1 96 ? -2.733 10.714 11.469 1.00 97.88 96 SER A O 1
ATOM 766 N N . TYR A 1 97 ? -4.747 9.901 10.917 1.00 96.56 97 TYR A N 1
ATOM 767 C CA . TYR A 1 97 ? -4.283 8.504 10.835 1.00 96.56 97 TYR A CA 1
ATOM 768 C C . TYR A 1 97 ? -3.140 8.329 9.827 1.00 96.56 97 TYR A C 1
ATOM 770 O O . TYR A 1 97 ? -2.189 7.593 10.084 1.00 96.56 97 TYR A O 1
ATOM 778 N N . ARG A 1 98 ? -3.174 9.078 8.717 1.00 96.19 98 ARG A N 1
ATOM 779 C CA . ARG A 1 98 ? -2.097 9.095 7.726 1.00 96.19 98 ARG A CA 1
ATOM 780 C C . ARG A 1 98 ? -0.785 9.566 8.341 1.00 96.19 98 ARG A C 1
ATOM 782 O O . ARG A 1 98 ? 0.226 8.898 8.160 1.00 96.19 98 ARG A O 1
ATOM 789 N N . ASP A 1 99 ? -0.800 10.671 9.079 1.00 96.56 99 ASP A N 1
ATOM 790 C CA . ASP A 1 99 ? 0.410 11.215 9.707 1.00 96.56 99 ASP A CA 1
ATOM 791 C C . ASP A 1 99 ? 0.981 10.232 10.732 1.00 96.56 99 ASP A C 1
ATOM 793 O O . ASP A 1 99 ? 2.180 9.960 10.721 1.00 96.56 99 ASP A O 1
ATOM 797 N N . ARG A 1 100 ? 0.111 9.627 11.552 1.00 97.69 100 ARG A N 1
ATOM 798 C CA . ARG A 1 100 ? 0.505 8.641 12.568 1.00 97.69 100 ARG A CA 1
ATOM 799 C C . ARG A 1 100 ? 1.136 7.390 11.951 1.00 97.69 100 ARG A C 1
ATOM 801 O O . ARG A 1 100 ? 2.166 6.927 12.432 1.00 97.69 100 ARG A O 1
ATOM 808 N N . ILE A 1 101 ? 0.561 6.854 10.870 1.00 96.94 101 ILE A N 1
ATOM 809 C CA . ILE A 1 101 ? 1.105 5.674 10.176 1.00 96.94 101 ILE A CA 1
ATOM 810 C C . ILE A 1 101 ? 2.449 6.002 9.501 1.00 96.94 101 ILE A C 1
ATOM 812 O O . ILE A 1 101 ? 3.365 5.177 9.517 1.00 96.94 101 ILE A O 1
ATOM 816 N N . ILE A 1 102 ? 2.589 7.202 8.925 1.00 94.38 102 ILE A N 1
ATOM 817 C CA . ILE A 1 102 ? 3.844 7.659 8.310 1.00 94.38 102 ILE A CA 1
ATOM 818 C C . ILE A 1 102 ? 4.942 7.808 9.364 1.00 94.38 102 ILE A C 1
ATOM 820 O O . ILE A 1 102 ? 6.049 7.310 9.155 1.00 94.38 102 ILE A O 1
ATOM 824 N N . GLU A 1 103 ? 4.639 8.463 10.486 1.00 94.62 103 GLU A N 1
ATOM 825 C CA . GLU A 1 103 ? 5.578 8.671 11.593 1.00 94.62 103 GLU A CA 1
ATOM 826 C C . GLU A 1 103 ? 6.014 7.346 12.229 1.00 94.62 103 GLU A C 1
ATOM 828 O O . GLU A 1 103 ? 7.194 7.164 12.520 1.00 94.62 103 GLU A O 1
ATOM 833 N N . ALA A 1 104 ? 5.098 6.379 12.344 1.00 94.50 104 ALA A N 1
ATOM 834 C CA . ALA A 1 104 ? 5.404 5.020 12.792 1.00 94.50 104 ALA A CA 1
ATOM 835 C C . ALA A 1 104 ? 6.288 4.227 11.804 1.00 94.50 104 ALA A C 1
ATOM 837 O O . ALA A 1 104 ? 6.728 3.120 12.108 1.00 94.50 104 ALA A O 1
ATOM 838 N N . GLY A 1 105 ? 6.571 4.775 10.618 1.00 92.12 105 GLY A N 1
ATOM 839 C CA . GLY A 1 105 ? 7.537 4.218 9.678 1.00 92.12 105 GLY A CA 1
ATOM 840 C C . GLY A 1 105 ? 6.989 3.126 8.761 1.00 92.12 105 GLY A C 1
ATOM 841 O O . GLY A 1 105 ? 7.754 2.601 7.949 1.00 92.12 105 GLY A O 1
ATOM 842 N N . PHE A 1 106 ? 5.689 2.826 8.804 1.00 92.69 106 PHE A N 1
ATOM 843 C CA . PHE A 1 106 ? 5.091 1.767 7.993 1.00 92.69 106 PHE A CA 1
ATOM 844 C C . PHE A 1 106 ? 5.287 1.981 6.485 1.00 92.69 106 PHE A C 1
ATOM 846 O O . PHE A 1 106 ? 5.252 3.108 5.982 1.00 92.69 106 PHE A O 1
ATOM 853 N N . TYR A 1 107 ? 5.451 0.869 5.764 1.00 92.56 107 TYR A N 1
ATOM 854 C CA . TYR A 1 107 ? 5.318 0.819 4.310 1.00 92.56 107 TYR A CA 1
ATOM 855 C C . TYR A 1 107 ? 3.916 0.346 3.936 1.00 92.56 107 TYR A C 1
ATOM 857 O O . TYR A 1 107 ? 3.411 -0.625 4.514 1.00 92.56 107 TYR A O 1
ATOM 865 N N . PHE A 1 108 ? 3.278 1.053 3.009 1.00 93.88 108 PHE A N 1
ATOM 866 C CA . PHE A 1 108 ? 1.886 0.823 2.642 1.00 93.88 108 PHE A CA 1
ATOM 867 C C . PHE A 1 108 ? 1.553 1.420 1.273 1.00 93.88 108 PHE A C 1
ATOM 869 O O . PHE A 1 108 ? 2.043 2.494 0.922 1.00 93.88 108 PHE A O 1
ATOM 876 N N . SER A 1 109 ? 0.657 0.767 0.533 1.00 91.19 109 SER A N 1
ATOM 877 C CA . SER A 1 109 ? 0.102 1.312 -0.715 1.00 91.19 109 SER A CA 1
ATOM 878 C C . SER A 1 109 ? -1.301 1.900 -0.532 1.00 91.19 109 SER A C 1
ATOM 880 O O . SER A 1 109 ? -1.700 2.774 -1.298 1.00 91.19 109 SER A O 1
ATOM 882 N N . ALA A 1 110 ? -2.019 1.476 0.510 1.00 93.75 110 ALA A N 1
ATOM 883 C CA . ALA A 1 110 ? -3.332 1.982 0.898 1.00 93.75 110 ALA A CA 1
ATOM 884 C C . ALA A 1 110 ? -3.461 1.981 2.427 1.00 93.75 110 ALA A C 1
ATOM 886 O O . ALA A 1 110 ? -2.861 1.135 3.092 1.00 93.75 110 ALA A O 1
ATOM 887 N N . ILE A 1 111 ? -4.228 2.925 2.975 1.00 97.44 111 ILE A N 1
ATOM 888 C CA . ILE A 1 111 ? -4.536 3.049 4.409 1.00 97.44 111 ILE A CA 1
ATOM 889 C C . ILE A 1 111 ? -5.966 3.559 4.605 1.00 97.44 111 ILE A C 1
ATOM 891 O O . ILE A 1 111 ? -6.469 4.301 3.761 1.00 97.44 111 ILE A O 1
ATOM 895 N N . GLY A 1 112 ? -6.582 3.218 5.734 1.00 98.38 112 GLY A N 1
ATOM 896 C CA . GLY A 1 112 ? -7.898 3.707 6.145 1.00 98.38 112 GLY A CA 1
ATOM 897 C C . GLY A 1 112 ? -8.059 3.660 7.662 1.00 98.38 112 GLY A C 1
ATOM 898 O O . GLY A 1 112 ? -7.278 3.003 8.343 1.00 98.38 112 GLY A O 1
ATOM 899 N N . GLU A 1 113 ? -9.064 4.353 8.192 1.00 98.81 113 GLU A N 1
ATOM 900 C CA . GLU A 1 113 ? -9.361 4.361 9.627 1.00 98.81 113 GLU A CA 1
ATOM 901 C C . GLU A 1 113 ? -10.871 4.374 9.864 1.00 98.81 113 GLU A C 1
ATOM 903 O O . GLU A 1 113 ? -11.596 5.183 9.279 1.00 98.81 113 GLU A O 1
ATOM 908 N N . ASN A 1 114 ? -11.318 3.540 10.800 1.00 98.88 114 ASN A N 1
ATOM 909 C CA . ASN A 1 114 ? -12.594 3.706 11.482 1.00 98.88 114 ASN A CA 1
ATOM 910 C C . ASN A 1 114 ? -12.352 4.075 12.943 1.00 98.88 114 ASN A C 1
ATOM 912 O O . ASN A 1 114 ? -11.471 3.519 13.596 1.00 98.88 114 ASN A O 1
ATOM 916 N N . VAL A 1 115 ? -13.185 4.963 13.480 1.00 98.69 115 VAL A N 1
ATOM 917 C CA . VAL A 1 115 ? -13.231 5.244 14.917 1.00 98.69 115 VAL A CA 1
ATOM 918 C C . VAL A 1 115 ? -14.646 5.037 15.428 1.00 98.69 115 VAL A C 1
ATOM 920 O O . VAL A 1 115 ? -15.618 5.406 14.770 1.00 98.69 115 VAL A O 1
ATOM 923 N N . ALA A 1 116 ? -14.766 4.459 16.615 1.00 98.25 116 ALA A N 1
ATOM 924 C CA . ALA A 1 116 ? -16.050 4.217 17.247 1.00 98.25 116 ALA A CA 1
ATOM 925 C C . ALA A 1 116 ? -16.008 4.518 18.741 1.00 98.25 116 ALA A C 1
ATOM 927 O O . ALA A 1 116 ? -14.958 4.622 19.383 1.00 98.25 116 ALA A O 1
ATOM 928 N N . PHE A 1 117 ? -17.207 4.663 19.284 1.00 98.00 117 PHE A N 1
ATOM 929 C CA . PHE A 1 117 ? -17.454 4.788 20.702 1.00 98.00 117 PHE A CA 1
ATOM 930 C C . PHE A 1 117 ? -18.577 3.836 21.089 1.00 98.00 117 PHE A C 1
ATOM 932 O O . PHE A 1 117 ? -19.590 3.770 20.396 1.00 98.00 117 PHE A O 1
ATOM 939 N N . SER A 1 118 ? -18.423 3.156 22.221 1.00 96.81 118 SER A N 1
ATOM 940 C CA . SER A 1 118 ? -19.488 2.352 22.810 1.00 96.81 118 SER A CA 1
ATOM 941 C C . SER A 1 118 ? -19.541 2.541 24.318 1.00 96.81 118 SER A C 1
ATOM 943 O O . SER A 1 118 ? -18.523 2.627 25.001 1.00 96.81 118 SER A O 1
ATOM 945 N N . ASN A 1 119 ? -20.748 2.572 24.869 1.00 95.19 119 ASN A N 1
ATOM 946 C CA . ASN A 1 119 ? -20.966 2.536 26.312 1.00 95.19 119 ASN A CA 1
ATOM 947 C C . ASN A 1 119 ? -20.964 1.105 26.880 1.00 95.19 119 ASN A C 1
ATOM 949 O O . ASN A 1 119 ? -21.056 0.946 28.096 1.00 95.19 119 ASN A O 1
ATOM 953 N N . ARG A 1 120 ? -20.870 0.080 26.024 1.00 92.94 120 ARG A N 1
ATOM 954 C CA . ARG A 1 120 ? -20.918 -1.342 26.386 1.00 92.94 120 ARG A CA 1
ATOM 955 C C . ARG A 1 120 ? -19.721 -2.109 25.804 1.00 92.94 120 ARG A C 1
ATOM 957 O O . ARG A 1 120 ? -19.343 -1.833 24.663 1.00 92.94 120 ARG A O 1
ATOM 964 N N . PRO A 1 121 ? -19.175 -3.101 26.525 1.00 92.69 121 PRO A N 1
ATOM 965 C CA . PRO A 1 121 ? -18.150 -4.011 26.010 1.00 92.69 121 PRO A CA 1
ATOM 966 C C . PRO A 1 121 ? -18.767 -5.103 25.118 1.00 92.69 121 PRO A C 1
ATOM 968 O O . PRO A 1 121 ? -18.684 -6.279 25.438 1.00 92.69 121 PRO A O 1
ATOM 971 N N . GLN A 1 122 ? -19.472 -4.723 24.051 1.00 95.88 122 GLN A N 1
ATOM 972 C CA . GLN A 1 122 ? -20.133 -5.664 23.134 1.00 95.88 122 GLN A CA 1
ATOM 973 C C . GLN A 1 122 ? -19.559 -5.467 21.734 1.00 95.88 122 GLN A C 1
ATOM 975 O O . GLN A 1 122 ? -19.813 -4.427 21.118 1.00 95.88 122 GLN A O 1
ATOM 980 N N . ALA A 1 123 ? -18.749 -6.420 21.269 1.00 97.94 123 ALA A N 1
ATOM 981 C CA . ALA A 1 123 ? -18.068 -6.332 19.982 1.00 97.94 123 ALA A CA 1
ATOM 982 C C . ALA A 1 123 ? -19.061 -6.311 18.815 1.00 97.94 123 ALA A C 1
ATOM 984 O O . ALA A 1 123 ? -18.900 -5.500 17.907 1.00 97.94 123 ALA A O 1
ATOM 985 N N . GLU A 1 124 ? -20.132 -7.101 18.891 1.00 98.00 124 GLU A N 1
ATOM 986 C CA . GLU A 1 124 ? -21.190 -7.174 17.880 1.00 98.00 124 GLU A CA 1
ATOM 987 C C . GLU A 1 124 ? -21.873 -5.817 17.710 1.00 98.00 124 GLU A C 1
ATOM 989 O O . GLU A 1 124 ? -21.949 -5.298 16.603 1.00 98.00 124 GLU A O 1
ATOM 994 N N . LEU A 1 125 ? -22.259 -5.167 18.814 1.00 97.88 125 LEU A N 1
ATOM 995 C CA . LEU A 1 125 ? -22.881 -3.839 18.775 1.00 97.88 125 LEU A CA 1
ATOM 996 C C . LEU A 1 125 ? -21.950 -2.785 18.151 1.00 97.88 125 LEU A C 1
ATOM 998 O O . LEU A 1 125 ? -22.392 -1.921 17.387 1.00 97.88 125 LEU A O 1
ATOM 1002 N N . ILE A 1 126 ? -20.659 -2.826 18.499 1.00 98.25 126 ILE A N 1
ATOM 1003 C CA . ILE A 1 126 ? -19.647 -1.928 17.925 1.00 98.25 126 ILE A CA 1
ATOM 1004 C C . ILE A 1 126 ? -19.517 -2.188 16.420 1.00 98.25 126 ILE A C 1
ATOM 1006 O O . ILE A 1 126 ? -19.478 -1.238 15.637 1.00 98.25 126 ILE A O 1
ATOM 1010 N N . HIS A 1 127 ? -19.456 -3.458 16.025 1.00 98.62 127 HIS A N 1
ATOM 1011 C CA . HIS A 1 127 ? -19.305 -3.880 14.642 1.00 98.62 127 HIS A CA 1
ATOM 1012 C C . HIS A 1 127 ? -20.519 -3.501 13.785 1.00 98.62 127 HIS A C 1
ATOM 1014 O O . HIS A 1 127 ? -20.347 -2.839 12.764 1.00 98.62 127 HIS A O 1
ATOM 1020 N N . GLU A 1 128 ? -21.738 -3.807 14.234 1.00 98.31 128 GLU A N 1
ATOM 1021 C CA . GLU A 1 128 ? -22.994 -3.423 13.575 1.00 98.31 128 GLU A CA 1
ATOM 1022 C C . GLU A 1 128 ? -23.056 -1.906 13.347 1.00 98.31 128 GLU A C 1
ATOM 1024 O O . GLU A 1 128 ? -23.298 -1.443 12.234 1.00 98.31 128 GLU A O 1
ATOM 1029 N N . THR A 1 129 ? -22.711 -1.113 14.369 1.00 97.62 129 THR A N 1
ATOM 1030 C CA . THR A 1 129 ? -22.682 0.358 14.263 1.00 97.62 129 THR A CA 1
ATOM 1031 C C . THR A 1 129 ? -21.698 0.844 13.189 1.00 97.62 129 THR A C 1
ATOM 1033 O O . THR A 1 129 ? -21.947 1.838 12.498 1.00 97.62 129 THR A O 1
ATOM 1036 N N . LEU A 1 130 ? -20.552 0.173 13.044 1.00 98.50 130 LEU A N 1
ATOM 1037 C CA . LEU A 1 130 ? -19.592 0.473 11.984 1.00 98.50 130 LEU A CA 1
ATOM 1038 C C . LEU A 1 130 ? -20.135 0.047 10.611 1.00 98.50 130 LEU A C 1
ATOM 1040 O O . LEU A 1 130 ? -20.036 0.822 9.662 1.00 98.50 130 LEU A O 1
ATOM 1044 N N . MET A 1 131 ? -20.757 -1.124 10.499 1.00 98.62 131 MET A N 1
ATOM 1045 C CA . MET A 1 131 ? -21.318 -1.628 9.241 1.00 98.62 131 MET A CA 1
ATOM 1046 C C . MET A 1 131 ? -22.531 -0.827 8.744 1.00 98.62 131 MET A C 1
ATOM 1048 O O . MET A 1 131 ? -22.726 -0.689 7.532 1.00 98.62 131 MET A O 1
ATOM 1052 N N . ASP A 1 132 ? -23.297 -0.215 9.645 1.00 98.31 132 ASP A N 1
ATOM 1053 C CA . ASP A 1 132 ? -24.412 0.673 9.299 1.00 98.31 132 ASP A CA 1
ATOM 1054 C C . ASP A 1 132 ? -23.949 2.016 8.709 1.00 98.31 132 ASP A C 1
ATOM 1056 O O . ASP A 1 132 ? -24.664 2.661 7.934 1.00 98.31 132 ASP A O 1
ATOM 1060 N N . SER A 1 133 ? -22.719 2.439 9.011 1.00 98.19 133 SER A N 1
ATOM 1061 C CA . SER A 1 133 ? -22.116 3.641 8.436 1.00 98.19 133 SER A CA 1
ATOM 1062 C C . SER A 1 133 ? -21.474 3.334 7.086 1.00 98.19 133 SER A C 1
ATOM 1064 O O . SER A 1 133 ? -20.463 2.641 7.001 1.00 98.19 133 SER A O 1
ATOM 1066 N N . ALA A 1 134 ? -21.992 3.931 6.009 1.00 98.12 134 ALA A N 1
ATOM 1067 C CA . ALA A 1 134 ? -21.468 3.716 4.658 1.00 98.12 134 ALA A CA 1
ATOM 1068 C C . ALA A 1 134 ? -19.956 3.992 4.529 1.00 98.12 134 ALA A C 1
ATOM 1070 O O . ALA A 1 134 ? -19.264 3.266 3.817 1.00 98.12 134 ALA A O 1
ATOM 1071 N N . GLY A 1 135 ? -19.439 5.012 5.225 1.00 98.00 135 GLY A N 1
ATOM 1072 C CA . GLY A 1 135 ? -18.011 5.335 5.220 1.00 98.00 135 GLY A CA 1
ATOM 1073 C C . GLY A 1 135 ? -17.163 4.286 5.942 1.00 98.00 135 GLY A C 1
ATOM 1074 O O . GLY A 1 135 ? -16.126 3.882 5.424 1.00 98.00 135 GLY A O 1
ATOM 1075 N N . HIS A 1 136 ? -17.622 3.802 7.098 1.00 98.56 136 HIS A N 1
ATOM 1076 C CA . HIS A 1 136 ? -16.884 2.805 7.874 1.00 98.56 136 HIS A CA 1
ATOM 1077 C C . HIS A 1 136 ? -16.948 1.413 7.241 1.00 98.56 136 HIS A C 1
ATOM 1079 O O . HIS A 1 136 ? -15.922 0.741 7.117 1.00 98.56 136 HIS A O 1
ATOM 1085 N N . ARG A 1 137 ? -18.134 1.016 6.766 1.00 98.81 137 ARG A N 1
ATOM 1086 C CA . ARG A 1 137 ? -18.347 -0.213 5.997 1.00 98.81 137 ARG A CA 1
ATOM 1087 C C . ARG A 1 137 ? -17.467 -0.264 4.755 1.00 98.81 137 ARG A C 1
ATOM 1089 O O . ARG A 1 137 ? -16.910 -1.314 4.459 1.00 98.81 137 ARG A O 1
ATOM 1096 N N . LYS A 1 138 ? -17.297 0.867 4.054 1.00 98.62 138 LYS A N 1
ATOM 1097 C CA . LYS A 1 138 ? -16.380 0.941 2.910 1.00 98.62 138 LYS A CA 1
ATOM 1098 C C . LYS A 1 138 ? -14.966 0.510 3.306 1.00 98.62 138 LYS A C 1
ATOM 1100 O O . LYS A 1 138 ? -14.382 -0.268 2.571 1.00 98.62 138 LYS A O 1
ATOM 1105 N N . ASN A 1 139 ? -14.445 0.969 4.446 1.00 98.62 139 ASN A N 1
ATOM 1106 C CA . ASN A 1 139 ? -13.107 0.577 4.898 1.00 98.62 139 ASN A CA 1
ATOM 1107 C C . ASN A 1 139 ? -13.033 -0.913 5.270 1.00 98.62 139 ASN A C 1
ATOM 1109 O O . ASN A 1 139 ? -12.094 -1.591 4.869 1.00 98.62 139 ASN A O 1
ATOM 1113 N N . ILE A 1 140 ? -14.029 -1.438 5.996 1.00 98.81 140 ILE A N 1
ATOM 1114 C CA . ILE A 1 140 ? -14.076 -2.856 6.411 1.00 98.81 140 ILE A CA 1
ATOM 1115 C C . ILE A 1 140 ? -14.058 -3.786 5.189 1.00 98.81 140 ILE A C 1
ATOM 1117 O O . ILE A 1 140 ? -13.364 -4.805 5.180 1.00 98.81 140 ILE A O 1
ATOM 1121 N N . LEU A 1 141 ? -14.783 -3.406 4.137 1.00 98.69 141 LEU A N 1
ATOM 1122 C CA . LEU A 1 141 ? -14.970 -4.198 2.923 1.00 98.69 141 LEU A CA 1
ATOM 1123 C C . LEU A 1 141 ? -14.042 -3.797 1.769 1.00 98.69 141 LEU A C 1
ATOM 1125 O O . LEU A 1 141 ? -14.225 -4.277 0.652 1.00 98.69 141 LEU A O 1
ATOM 1129 N N . ASP A 1 142 ? -13.059 -2.924 1.999 1.00 98.38 142 ASP A N 1
ATOM 1130 C CA . ASP A 1 142 ? -12.169 -2.482 0.928 1.00 98.38 142 ASP A CA 1
ATOM 1131 C C . ASP A 1 142 ? -11.250 -3.648 0.499 1.00 98.38 142 ASP A C 1
ATOM 1133 O O . ASP A 1 142 ? -10.519 -4.191 1.344 1.00 98.38 142 ASP A O 1
ATOM 1137 N N . PRO A 1 143 ? -11.286 -4.089 -0.773 1.00 97.25 143 PRO A N 1
ATOM 1138 C CA . PRO A 1 143 ? -10.436 -5.176 -1.253 1.00 97.25 143 PRO A CA 1
ATOM 1139 C C . PRO A 1 143 ? -8.950 -4.800 -1.290 1.00 97.25 143 PRO A C 1
ATOM 1141 O O . PRO A 1 143 ? -8.109 -5.701 -1.321 1.00 97.25 143 PRO A O 1
ATOM 1144 N N . ASP A 1 144 ? -8.613 -3.507 -1.265 1.00 94.94 144 ASP A N 1
ATOM 1145 C CA . ASP A 1 144 ? -7.221 -3.075 -1.313 1.00 94.94 144 ASP A CA 1
ATOM 1146 C C . ASP A 1 144 ? -6.492 -3.399 -0.006 1.00 94.94 144 ASP A C 1
ATOM 1148 O O . ASP A 1 144 ? -5.291 -3.658 -0.037 1.00 94.94 144 ASP A O 1
ATOM 1152 N N . PHE A 1 145 ? -7.182 -3.448 1.139 1.00 97.75 145 PHE A N 1
ATOM 1153 C CA . PHE A 1 145 ? -6.558 -3.743 2.431 1.00 97.75 145 PHE A CA 1
ATOM 1154 C C . PHE A 1 145 ? -6.270 -5.234 2.630 1.00 97.75 145 PHE A C 1
ATOM 1156 O O . PHE A 1 145 ? -7.053 -6.103 2.247 1.00 97.75 145 PHE A O 1
ATOM 1163 N N . ASP A 1 146 ? -5.143 -5.522 3.284 1.00 97.38 146 ASP A N 1
ATOM 1164 C CA . ASP A 1 146 ? -4.708 -6.872 3.664 1.00 97.38 146 ASP A CA 1
ATOM 1165 C C . ASP A 1 146 ? -4.410 -7.009 5.165 1.00 97.38 146 ASP A C 1
ATOM 1167 O O . ASP A 1 146 ? -4.242 -8.125 5.661 1.00 97.38 146 ASP A O 1
ATOM 1171 N N . GLN A 1 147 ? -4.366 -5.895 5.903 1.00 98.38 147 GLN A N 1
ATOM 1172 C CA . GLN A 1 147 ? -4.103 -5.865 7.334 1.00 98.38 147 GLN A CA 1
ATOM 1173 C C . GLN A 1 147 ? -5.024 -4.904 8.080 1.00 98.38 147 GLN A C 1
ATOM 1175 O O . GLN A 1 147 ? -5.390 -3.842 7.571 1.00 98.38 147 GLN A O 1
ATOM 1180 N N . VAL A 1 148 ? -5.320 -5.253 9.333 1.00 98.88 148 VAL A N 1
ATOM 1181 C CA . VAL A 1 148 ? -6.021 -4.391 10.292 1.00 98.88 148 VAL A CA 1
ATOM 1182 C C . VAL A 1 148 ? -5.325 -4.414 11.650 1.00 98.88 148 VAL A C 1
ATOM 1184 O O . VAL A 1 148 ? -4.871 -5.457 12.120 1.00 98.88 148 VAL A O 1
ATOM 1187 N N . GLY A 1 149 ? -5.235 -3.250 12.283 1.00 98.81 149 GLY A N 1
ATOM 1188 C CA . GLY A 1 149 ? -4.872 -3.084 13.682 1.00 98.81 149 GLY A CA 1
ATOM 1189 C C . GLY A 1 149 ? -6.054 -2.510 14.447 1.00 98.81 149 GLY A C 1
ATOM 1190 O O . GLY A 1 149 ? -6.598 -1.478 14.061 1.00 98.81 149 GLY A O 1
ATOM 1191 N N . ILE A 1 150 ? -6.456 -3.170 15.531 1.00 98.88 150 ILE A N 1
ATOM 1192 C CA . ILE A 1 150 ? -7.596 -2.738 16.347 1.00 98.88 150 ILE A CA 1
ATOM 1193 C C . ILE A 1 150 ? -7.081 -2.285 17.707 1.00 98.88 150 ILE A C 1
ATOM 1195 O O . ILE A 1 150 ? -6.378 -3.025 18.394 1.00 98.88 150 ILE A O 1
ATOM 1199 N N . GLY A 1 151 ? -7.421 -1.059 18.084 1.00 98.62 151 GLY A N 1
ATOM 1200 C CA . GLY A 1 151 ? -7.136 -0.478 19.386 1.00 98.62 151 GLY A CA 1
ATOM 1201 C C . GLY A 1 151 ? -8.427 -0.244 20.150 1.00 98.62 151 GLY A C 1
ATOM 1202 O O . GLY A 1 151 ? -9.357 0.344 19.608 1.00 98.62 151 GLY A O 1
ATOM 1203 N N . VAL A 1 152 ? -8.481 -0.683 21.407 1.00 98.56 152 VAL A N 1
ATOM 1204 C CA . VAL A 1 152 ? -9.618 -0.442 22.304 1.00 98.56 152 VAL A CA 1
ATOM 1205 C C . VAL A 1 152 ? -9.098 0.091 23.633 1.00 98.56 152 VAL A C 1
ATOM 1207 O O . VAL A 1 152 ? -8.166 -0.461 24.221 1.00 98.56 152 VAL A O 1
ATOM 1210 N N . VAL A 1 153 ? -9.698 1.179 24.117 1.00 97.88 153 VAL A N 1
ATOM 1211 C CA . VAL A 1 153 ? -9.396 1.768 25.426 1.00 97.88 153 VAL A CA 1
ATOM 1212 C C . VAL A 1 153 ? -10.687 2.048 26.177 1.00 97.88 153 VAL A C 1
ATOM 1214 O O . VAL A 1 153 ? -11.535 2.817 25.723 1.00 97.88 153 VAL A O 1
ATOM 1217 N N . PHE A 1 154 ? -10.811 1.471 27.370 1.00 96.12 154 PHE A N 1
ATOM 1218 C CA . PHE A 1 154 ? -11.874 1.817 28.301 1.00 96.12 154 PHE A CA 1
ATOM 1219 C C . PHE A 1 154 ? -11.479 3.017 29.161 1.00 96.12 154 PHE A C 1
ATOM 1221 O O . PHE A 1 154 ? -10.390 3.072 29.735 1.00 96.12 154 PHE A O 1
ATOM 1228 N N . ARG A 1 155 ? -12.406 3.959 29.332 1.00 92.94 155 ARG A N 1
ATOM 1229 C CA . ARG A 1 155 ? -12.299 5.019 30.332 1.00 92.94 155 ARG A CA 1
ATOM 1230 C C . ARG A 1 155 ? -13.528 5.017 31.226 1.00 92.94 155 ARG A C 1
ATOM 1232 O O . ARG A 1 155 ? -14.649 5.228 30.763 1.00 92.94 155 ARG A O 1
ATOM 1239 N N . LYS A 1 156 ? -13.299 4.862 32.534 1.00 88.31 156 LYS A N 1
ATOM 1240 C CA . LYS A 1 156 ? -14.346 4.903 33.565 1.00 88.31 156 LYS A CA 1
ATOM 1241 C C . LYS A 1 156 ? -15.238 6.136 33.387 1.00 88.31 156 LYS A C 1
ATOM 1243 O O . LYS A 1 156 ? -14.734 7.244 33.200 1.00 88.31 156 LYS A O 1
ATOM 1248 N N . ASN A 1 157 ? -16.554 5.929 33.441 1.00 86.00 157 ASN A N 1
ATOM 1249 C CA . ASN A 1 157 ? -17.607 6.935 33.223 1.00 86.00 157 ASN A CA 1
ATOM 1250 C C . ASN A 1 157 ? -17.650 7.568 31.823 1.00 86.00 157 ASN A C 1
ATOM 1252 O O . ASN A 1 157 ? -18.468 8.455 31.596 1.00 86.00 157 ASN A O 1
ATOM 1256 N N . LYS A 1 158 ? -16.780 7.152 30.898 1.00 87.19 158 LYS A N 1
ATOM 1257 C CA . LYS A 1 158 ? -16.822 7.605 29.510 1.00 87.19 158 LYS A CA 1
ATOM 1258 C C . LYS A 1 158 ? -17.190 6.485 28.557 1.00 87.19 158 LYS A C 1
ATOM 1260 O O . LYS A 1 158 ? -17.965 6.778 27.674 1.00 87.19 158 LYS A O 1
ATOM 1265 N N . GLY A 1 159 ? -16.732 5.249 28.759 1.00 94.50 159 GLY A N 1
ATOM 1266 C CA . GLY A 1 159 ? -17.016 4.102 27.886 1.00 94.50 159 GLY A CA 1
ATOM 1267 C C . GLY A 1 159 ? -15.769 3.603 27.154 1.00 94.50 159 GLY A C 1
ATOM 1268 O O . GLY A 1 159 ? -14.646 3.877 27.582 1.00 94.50 159 GLY A O 1
ATOM 1269 N N . TYR A 1 160 ? -15.980 2.874 26.064 1.00 97.69 160 TYR A N 1
ATOM 1270 C CA . TYR A 1 160 ? -14.960 2.273 25.210 1.00 97.69 160 TYR A CA 1
ATOM 1271 C C . TYR A 1 160 ? -14.736 3.153 23.981 1.00 97.69 160 TYR A C 1
ATOM 1273 O O . TYR A 1 160 ? -15.683 3.540 23.297 1.00 97.69 160 TYR A O 1
ATOM 1281 N N . PHE A 1 161 ? -13.473 3.466 23.715 1.00 98.50 161 PHE A N 1
ATOM 1282 C CA . PHE A 1 161 ? -13.009 4.161 22.520 1.00 98.50 161 PHE A CA 1
ATOM 1283 C C . PHE A 1 161 ? -12.277 3.151 21.653 1.00 98.50 161 PHE A C 1
ATOM 1285 O O . PHE A 1 161 ? -11.442 2.406 22.170 1.00 98.50 161 PHE A O 1
ATOM 1292 N N . ILE A 1 162 ? -12.634 3.108 20.373 1.00 98.75 162 ILE A N 1
ATOM 1293 C CA . ILE A 1 162 ? -12.174 2.090 19.436 1.00 98.75 162 ILE A CA 1
ATOM 1294 C C . ILE A 1 162 ? -11.594 2.772 18.202 1.00 98.75 162 ILE A C 1
ATOM 1296 O O . ILE A 1 162 ? -12.188 3.714 17.674 1.00 98.75 162 ILE A O 1
ATOM 1300 N N . THR A 1 163 ? -10.473 2.247 17.727 1.00 98.88 163 THR A N 1
ATOM 1301 C CA . THR A 1 163 ? -9.856 2.583 16.445 1.00 98.88 163 THR A CA 1
ATOM 1302 C C . THR A 1 163 ? -9.617 1.288 15.675 1.00 98.88 163 THR A C 1
ATOM 1304 O O . THR A 1 163 ? -9.073 0.338 16.235 1.00 98.88 163 THR A O 1
ATOM 1307 N N . GLN A 1 164 ? -9.994 1.250 14.400 1.00 98.88 164 GLN A N 1
ATOM 1308 C CA . GLN A 1 164 ? -9.562 0.232 13.444 1.00 98.88 164 GLN A CA 1
ATOM 1309 C C . GLN A 1 164 ? -8.734 0.940 12.377 1.00 98.88 164 GLN A C 1
ATOM 1311 O O . GLN A 1 164 ? -9.287 1.683 11.567 1.00 98.88 164 GLN A O 1
ATOM 1316 N N . ASP A 1 165 ? -7.426 0.721 12.386 1.00 98.88 165 ASP A N 1
ATOM 1317 C CA . ASP A 1 165 ? -6.536 1.203 11.337 1.00 98.88 165 ASP A CA 1
ATOM 1318 C C . ASP A 1 165 ? -6.331 0.072 10.325 1.00 98.88 165 ASP A C 1
ATOM 1320 O O . ASP A 1 165 ? -5.963 -1.048 10.683 1.00 98.88 165 ASP A O 1
ATOM 1324 N N . PHE A 1 166 ? -6.575 0.361 9.052 1.00 98.75 166 PHE A N 1
ATOM 1325 C CA . PHE A 1 166 ? -6.444 -0.574 7.941 1.00 98.75 166 PHE A CA 1
ATOM 1326 C C . PHE A 1 166 ? -5.249 -0.195 7.081 1.00 98.75 166 PHE A C 1
ATOM 1328 O O . PHE A 1 166 ? -4.941 0.990 6.913 1.00 98.75 166 PHE A O 1
ATOM 1335 N N . ARG A 1 167 ? -4.596 -1.192 6.483 1.00 96.75 167 ARG A N 1
ATOM 1336 C CA . ARG A 1 167 ? -3.587 -0.946 5.454 1.00 96.75 167 ARG A CA 1
ATOM 1337 C C . ARG A 1 167 ? -3.524 -2.054 4.415 1.00 96.75 167 ARG A C 1
ATOM 1339 O O . ARG A 1 167 ? -3.927 -3.185 4.671 1.00 96.75 167 ARG A O 1
ATOM 1346 N N . ARG A 1 168 ? -2.944 -1.707 3.268 1.00 95.38 168 ARG A N 1
ATOM 1347 C CA . ARG A 1 168 ? -2.297 -2.642 2.344 1.00 95.38 168 ARG A CA 1
ATOM 1348 C C . ARG A 1 168 ? -0.805 -2.609 2.615 1.00 95.38 168 ARG A C 1
ATOM 1350 O O . ARG A 1 168 ? -0.142 -1.626 2.267 1.00 95.38 168 ARG A O 1
ATOM 1357 N N . ALA A 1 169 ? -0.291 -3.626 3.291 1.00 92.31 169 ALA A N 1
ATOM 1358 C CA . ALA A 1 169 ? 1.120 -3.736 3.600 1.00 92.31 169 ALA A CA 1
ATOM 1359 C C . ALA A 1 169 ? 1.926 -3.935 2.312 1.00 92.31 169 ALA A C 1
ATOM 1361 O O . ALA A 1 169 ? 1.563 -4.699 1.421 1.00 92.31 169 ALA A O 1
ATOM 1362 N N . MET A 1 170 ? 3.056 -3.239 2.216 1.00 89.00 170 MET A N 1
ATOM 1363 C CA . MET A 1 170 ? 3.992 -3.465 1.123 1.00 89.00 170 MET A CA 1
ATOM 1364 C C . MET A 1 170 ? 5.030 -4.490 1.558 1.00 89.00 170 MET A C 1
ATOM 1366 O O . MET A 1 170 ? 5.823 -4.237 2.466 1.00 89.00 170 MET A O 1
ATOM 1370 N N . VAL A 1 171 ? 5.037 -5.642 0.889 1.00 80.75 171 VAL A N 1
ATOM 1371 C CA . VAL A 1 171 ? 6.143 -6.592 0.994 1.00 80.75 171 VAL A CA 1
ATOM 1372 C C . VAL A 1 171 ? 7.288 -6.046 0.156 1.00 80.75 171 VAL A C 1
ATOM 1374 O O . VAL A 1 171 ? 7.225 -6.027 -1.073 1.00 80.75 171 VAL A O 1
ATOM 1377 N N . LEU A 1 172 ? 8.324 -5.552 0.830 1.00 85.62 172 LEU A N 1
ATOM 1378 C CA . LEU A 1 172 ? 9.468 -4.963 0.151 1.00 85.62 172 LEU A CA 1
ATOM 1379 C C . LEU A 1 172 ? 10.333 -6.051 -0.471 1.00 85.62 172 LEU A C 1
ATOM 1381 O O . LEU A 1 172 ? 11.046 -6.782 0.216 1.00 85.62 172 LEU A O 1
ATOM 1385 N N . LYS A 1 173 ? 10.293 -6.108 -1.795 1.00 91.12 173 LYS A N 1
ATOM 1386 C CA . LYS A 1 173 ? 11.236 -6.859 -2.608 1.00 91.12 173 LYS A CA 1
ATOM 1387 C C . LYS A 1 173 ? 12.502 -6.034 -2.821 1.00 91.12 173 LYS A C 1
ATOM 1389 O O . LYS A 1 173 ? 12.413 -4.825 -3.064 1.00 91.12 173 LYS A O 1
ATOM 1394 N N . LYS A 1 174 ? 13.672 -6.672 -2.720 1.00 94.56 174 LYS A N 1
ATOM 1395 C CA . LYS A 1 174 ? 14.963 -5.997 -2.931 1.00 94.56 174 LYS A CA 1
ATOM 1396 C C . LYS A 1 174 ? 15.027 -5.448 -4.353 1.00 94.56 174 LYS A C 1
ATOM 1398 O O . LYS A 1 174 ? 14.639 -6.138 -5.287 1.00 94.56 174 LYS A O 1
ATOM 1403 N N . GLU A 1 175 ? 15.554 -4.237 -4.514 1.00 96.38 175 GLU A N 1
ATOM 1404 C CA . GLU A 1 175 ? 15.630 -3.547 -5.813 1.00 96.38 175 GLU A CA 1
ATOM 1405 C C . GLU A 1 175 ? 16.298 -4.404 -6.898 1.00 96.38 175 GLU A C 1
ATOM 1407 O O . GLU A 1 175 ? 15.810 -4.456 -8.023 1.00 96.38 175 GLU A O 1
ATOM 1412 N N . GLU A 1 176 ? 17.361 -5.131 -6.542 1.00 96.44 176 GLU A N 1
ATOM 1413 C CA . GLU A 1 176 ? 18.061 -6.036 -7.459 1.00 96.44 176 GLU A CA 1
ATOM 1414 C C . GLU A 1 176 ? 17.178 -7.204 -7.912 1.00 96.44 176 GLU A C 1
A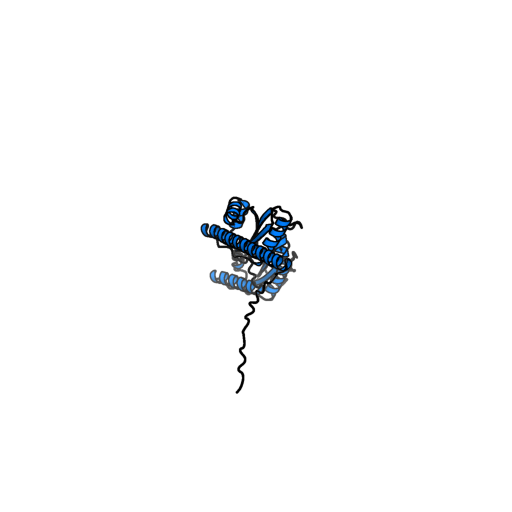TOM 1416 O O . GLU A 1 176 ? 17.119 -7.513 -9.095 1.00 96.44 176 GLU A O 1
ATOM 1421 N N . GLU A 1 177 ? 16.420 -7.798 -6.993 1.00 97.00 177 GLU A N 1
ATOM 1422 C CA . GLU A 1 177 ? 15.512 -8.907 -7.298 1.00 97.00 177 GLU A CA 1
ATOM 1423 C C . GLU A 1 177 ? 14.342 -8.437 -8.179 1.00 97.00 177 GLU A C 1
ATOM 1425 O O . GLU A 1 177 ? 13.915 -9.137 -9.093 1.00 97.00 177 GLU A O 1
ATOM 1430 N N . VAL A 1 178 ? 13.838 -7.217 -7.947 1.00 97.50 178 VAL A N 1
ATOM 1431 C CA . VAL A 1 178 ? 12.844 -6.578 -8.828 1.00 97.50 178 VAL A CA 1
ATOM 1432 C C . VAL A 1 178 ? 13.421 -6.354 -10.224 1.00 97.50 178 VAL A C 1
ATOM 1434 O O . VAL A 1 178 ? 12.738 -6.597 -11.218 1.00 97.50 178 VAL A O 1
ATOM 1437 N N . LYS A 1 179 ? 14.669 -5.882 -10.306 1.00 98.38 179 LYS A N 1
ATOM 1438 C CA . LYS A 1 179 ? 15.353 -5.641 -11.576 1.00 98.38 179 LYS A CA 1
ATOM 1439 C C . LYS A 1 179 ? 15.494 -6.942 -12.366 1.00 98.38 179 LYS A C 1
ATOM 1441 O O . LYS A 1 179 ? 15.081 -6.985 -13.520 1.00 98.38 179 LYS A O 1
ATOM 1446 N N . GLU A 1 180 ? 16.023 -7.992 -11.743 1.00 98.00 180 GLU A N 1
ATOM 1447 C CA . GLU A 1 180 ? 16.210 -9.304 -12.373 1.00 98.00 180 GLU A CA 1
ATOM 1448 C C . GLU A 1 180 ? 14.892 -9.890 -12.890 1.00 98.00 180 GLU A C 1
ATOM 1450 O O . GLU A 1 180 ? 14.834 -10.382 -14.018 1.00 98.00 180 GLU A O 1
ATOM 1455 N N . ASP A 1 181 ? 13.817 -9.794 -12.107 1.00 97.88 181 ASP A N 1
ATOM 1456 C CA . ASP A 1 181 ? 12.518 -10.326 -12.511 1.00 97.88 181 ASP A CA 1
ATOM 1457 C C . ASP A 1 181 ? 11.896 -9.562 -13.676 1.00 97.88 181 ASP A C 1
ATOM 1459 O O . ASP A 1 181 ? 11.379 -10.188 -14.596 1.00 97.88 181 ASP A O 1
ATOM 1463 N N . ILE A 1 182 ? 11.977 -8.229 -13.691 1.00 98.38 182 ILE A N 1
ATOM 1464 C CA . ILE A 1 182 ? 11.474 -7.437 -14.822 1.00 98.38 182 ILE A CA 1
ATOM 1465 C C . ILE A 1 182 ? 12.322 -7.690 -16.076 1.00 98.38 182 ILE A C 1
ATOM 1467 O O . ILE A 1 182 ? 11.777 -7.789 -17.172 1.00 98.38 182 ILE A O 1
ATOM 1471 N N . GLN A 1 183 ? 13.648 -7.811 -15.948 1.00 98.56 183 GLN A N 1
ATOM 1472 C CA . GLN A 1 183 ? 14.517 -8.150 -17.082 1.00 98.56 183 GLN A CA 1
ATOM 1473 C C . GLN A 1 183 ? 14.170 -9.527 -17.666 1.00 98.56 183 GLN A C 1
ATOM 1475 O O . GLN A 1 183 ? 14.116 -9.674 -18.891 1.00 98.56 183 GLN A O 1
ATOM 1480 N N . ARG A 1 184 ? 13.911 -10.517 -16.799 1.00 98.50 184 ARG A N 1
ATOM 1481 C CA . ARG A 1 184 ? 13.458 -11.856 -17.195 1.00 98.50 184 ARG A CA 1
ATOM 1482 C C . ARG A 1 184 ? 12.102 -11.788 -17.895 1.00 98.50 184 ARG A C 1
ATOM 1484 O O . ARG A 1 184 ? 12.013 -12.213 -19.039 1.00 98.50 184 ARG A O 1
ATOM 1491 N N . ASP A 1 185 ? 11.111 -11.153 -17.271 1.00 98.38 185 ASP A N 1
ATOM 1492 C CA . ASP A 1 185 ? 9.754 -11.008 -17.811 1.00 98.38 185 ASP A CA 1
ATOM 1493 C C . ASP A 1 185 ? 9.742 -10.348 -19.198 1.00 98.38 185 ASP A C 1
ATOM 1495 O O . ASP A 1 185 ? 9.117 -10.843 -20.132 1.00 98.38 185 ASP A O 1
ATOM 1499 N N . ILE A 1 186 ? 10.512 -9.271 -19.383 1.00 98.56 186 ILE A N 1
ATOM 1500 C CA . ILE A 1 186 ? 10.651 -8.606 -20.685 1.00 98.56 186 ILE A CA 1
ATOM 1501 C C . ILE A 1 186 ? 11.186 -9.566 -21.755 1.00 98.56 186 ILE A C 1
ATOM 1503 O O . ILE A 1 186 ? 10.727 -9.540 -22.901 1.00 98.56 186 ILE A O 1
ATOM 1507 N N . ASN A 1 187 ? 12.178 -10.385 -21.410 1.00 98.56 187 ASN A N 1
ATOM 1508 C CA . ASN A 1 187 ? 12.780 -11.318 -22.354 1.00 98.56 187 ASN A CA 1
ATOM 1509 C C . ASN A 1 187 ? 11.883 -12.526 -22.633 1.00 98.56 187 ASN A C 1
ATOM 1511 O O . ASN A 1 187 ? 11.817 -12.935 -23.793 1.00 98.56 187 ASN A O 1
ATOM 1515 N N . ASP A 1 188 ? 11.149 -13.018 -21.638 1.00 98.44 188 ASP A N 1
ATOM 1516 C CA . ASP A 1 188 ? 10.138 -14.063 -21.803 1.00 98.44 188 ASP A CA 1
ATOM 1517 C C . ASP A 1 188 ? 9.021 -13.571 -22.740 1.00 98.44 188 ASP A C 1
ATOM 1519 O O . ASP A 1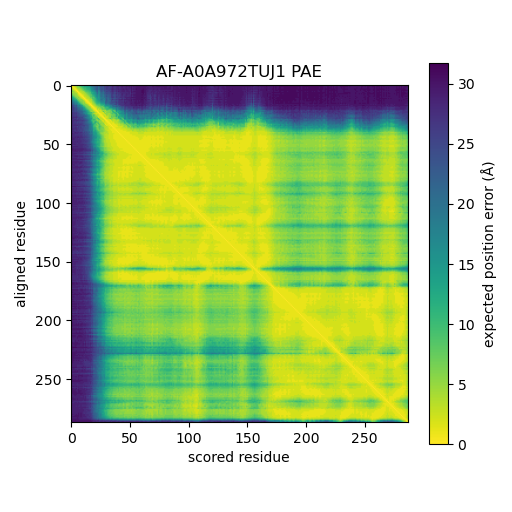 188 ? 8.748 -14.203 -23.761 1.00 98.44 188 ASP A O 1
ATOM 1523 N N . LEU A 1 189 ? 8.486 -12.362 -22.511 1.00 98.25 189 LEU A N 1
ATOM 1524 C CA . LEU A 1 189 ? 7.493 -11.729 -23.392 1.00 98.25 189 LEU A CA 1
ATOM 1525 C C . LEU A 1 189 ? 7.971 -11.626 -24.841 1.00 98.25 189 LEU A C 1
ATOM 1527 O O . LEU A 1 189 ? 7.201 -11.840 -25.780 1.00 98.25 189 LEU A O 1
ATOM 1531 N N . ARG A 1 190 ? 9.238 -11.262 -25.053 1.00 98.25 190 ARG A N 1
ATOM 1532 C CA . ARG A 1 190 ? 9.803 -11.166 -26.403 1.00 98.25 190 ARG A CA 1
ATOM 1533 C C . ARG A 1 190 ? 9.923 -12.538 -27.052 1.00 98.25 190 ARG A C 1
ATOM 1535 O O . ARG A 1 190 ? 9.528 -12.672 -28.208 1.00 98.25 190 ARG A O 1
ATOM 1542 N N . GLN A 1 191 ? 10.388 -13.546 -26.320 1.00 98.25 191 GLN A N 1
ATOM 1543 C CA . GLN A 1 191 ? 10.498 -14.915 -26.826 1.00 98.25 191 GLN A CA 1
ATOM 1544 C C . GLN A 1 191 ? 9.129 -15.512 -27.180 1.00 98.25 191 GLN A C 1
ATOM 1546 O O . GLN A 1 191 ? 8.978 -16.071 -28.266 1.00 98.25 191 GLN A O 1
ATOM 1551 N N . GLU A 1 192 ? 8.113 -15.309 -26.338 1.00 97.81 192 GLU A N 1
ATOM 1552 C CA . GLU A 1 192 ? 6.719 -15.700 -26.607 1.00 97.81 192 GLU A CA 1
ATOM 1553 C C . GLU A 1 192 ? 6.157 -15.062 -27.887 1.00 97.81 192 GLU A C 1
ATOM 1555 O O . GLU A 1 192 ? 5.300 -15.636 -28.555 1.00 97.81 192 GLU A O 1
ATOM 1560 N N . ASN A 1 193 ? 6.659 -13.880 -28.255 1.00 97.94 193 ASN A N 1
ATOM 1561 C CA . ASN A 1 193 ? 6.272 -13.146 -29.460 1.00 97.94 193 ASN A CA 1
ATOM 1562 C C . ASN A 1 193 ? 7.271 -13.322 -30.619 1.00 97.94 193 ASN A C 1
ATOM 1564 O O . ASN A 1 193 ? 7.256 -12.540 -31.573 1.00 97.94 193 ASN A O 1
ATOM 1568 N N . TYR A 1 194 ? 8.126 -14.349 -30.561 1.00 97.62 194 TYR A N 1
ATOM 1569 C CA . TYR A 1 194 ? 9.116 -14.685 -31.592 1.00 97.62 194 TYR A CA 1
ATOM 1570 C C . TYR A 1 194 ? 10.114 -13.552 -31.892 1.00 97.62 194 TYR A C 1
ATOM 1572 O O . TYR A 1 194 ? 10.559 -13.374 -33.029 1.00 97.62 194 TYR A O 1
ATOM 1580 N N . LEU A 1 195 ? 10.466 -12.768 -30.872 1.00 97.62 195 LEU A N 1
ATOM 1581 C CA . LEU A 1 195 ? 11.471 -11.712 -30.936 1.00 97.62 195 LEU A CA 1
ATOM 1582 C C . LEU A 1 195 ? 12.749 -12.131 -30.195 1.00 97.62 195 LEU A C 1
ATOM 1584 O O . LEU A 1 195 ? 12.667 -12.787 -29.155 1.00 97.62 195 LEU A O 1
ATOM 1588 N N . PRO A 1 196 ? 13.939 -11.710 -30.665 1.00 97.31 196 PRO A N 1
ATOM 1589 C CA . PRO A 1 196 ? 15.179 -11.904 -29.919 1.00 97.31 196 PRO A CA 1
ATOM 1590 C C . PRO A 1 196 ? 15.121 -11.209 -28.558 1.00 97.31 196 PRO A C 1
ATOM 1592 O O . PRO A 1 196 ? 14.589 -10.099 -28.457 1.00 97.31 196 PRO A O 1
ATOM 1595 N N . SER A 1 197 ? 15.712 -11.815 -27.532 1.00 98.12 197 SER A N 1
ATOM 1596 C CA . SER A 1 197 ? 15.883 -11.188 -26.217 1.00 98.12 197 SER A CA 1
ATOM 1597 C C . SER A 1 197 ? 16.672 -9.875 -26.313 1.00 98.12 197 SER A C 1
ATOM 1599 O O . SER A 1 197 ? 17.554 -9.727 -27.159 1.00 98.12 197 SER A O 1
ATOM 1601 N N . LEU A 1 198 ? 16.354 -8.918 -25.441 1.00 97.69 198 LEU A N 1
ATOM 1602 C CA . LEU A 1 198 ? 17.123 -7.687 -25.285 1.00 97.69 198 LEU A CA 1
ATOM 1603 C C . LEU A 1 198 ? 18.407 -7.965 -24.503 1.00 97.69 198 LEU A C 1
ATOM 1605 O O . LEU A 1 198 ? 18.402 -8.673 -23.493 1.00 97.69 198 LEU A O 1
ATOM 1609 N N . SER A 1 199 ? 19.497 -7.343 -24.945 1.00 97.56 199 SER A N 1
ATOM 1610 C CA . SER A 1 199 ? 20.763 -7.327 -24.220 1.00 97.56 199 SER A CA 1
ATOM 1611 C C . SER A 1 199 ? 20.749 -6.216 -23.167 1.00 97.56 199 SER A C 1
ATOM 1613 O O . SER A 1 199 ? 20.874 -5.031 -23.496 1.00 97.56 199 SER A O 1
ATOM 1615 N N . PHE A 1 200 ? 20.569 -6.592 -21.898 1.00 98.12 200 PHE A N 1
ATOM 1616 C CA . PHE A 1 200 ? 20.698 -5.664 -20.774 1.00 98.12 200 PHE A CA 1
ATOM 1617 C C . PHE A 1 200 ? 22.175 -5.385 -20.495 1.00 98.12 200 PHE A C 1
ATOM 1619 O O . PHE A 1 200 ? 22.959 -6.297 -20.236 1.00 98.12 200 PHE A O 1
ATOM 1626 N N . THR A 1 201 ? 22.570 -4.115 -20.594 1.00 97.06 201 THR A N 1
ATOM 1627 C CA . THR A 1 201 ? 23.976 -3.708 -20.452 1.00 97.06 201 THR A CA 1
ATOM 1628 C C . THR A 1 201 ? 24.205 -2.937 -19.161 1.00 97.06 201 THR A C 1
ATOM 1630 O O . THR A 1 201 ? 23.413 -2.064 -18.819 1.00 97.06 201 THR A O 1
ATOM 1633 N N . LYS A 1 202 ? 25.344 -3.180 -18.495 1.00 97.00 202 LYS A N 1
ATOM 1634 C CA . LYS A 1 202 ? 25.706 -2.489 -17.246 1.00 97.00 202 LYS A CA 1
ATOM 1635 C C . LYS A 1 202 ? 25.654 -0.964 -17.378 1.00 97.00 202 LYS A C 1
ATOM 1637 O O . LYS A 1 202 ? 25.163 -0.291 -16.483 1.00 97.00 202 LYS A O 1
ATOM 1642 N N . GLU A 1 203 ? 26.145 -0.415 -18.489 1.00 96.12 203 GLU A N 1
ATOM 1643 C CA . GLU A 1 203 ? 26.107 1.033 -18.731 1.00 96.12 203 GLU A CA 1
ATOM 1644 C C . GLU A 1 203 ? 24.667 1.573 -18.728 1.00 96.12 203 GLU A C 1
ATOM 1646 O O . GLU A 1 203 ? 24.380 2.592 -18.095 1.00 96.12 203 GLU A O 1
ATOM 1651 N N . ALA A 1 204 ? 23.760 0.882 -19.424 1.00 96.88 204 ALA A N 1
ATOM 1652 C CA . ALA A 1 204 ? 22.365 1.282 -19.506 1.00 96.88 204 ALA A CA 1
ATOM 1653 C C . ALA A 1 204 ? 21.625 1.079 -18.173 1.00 96.88 204 ALA A C 1
ATOM 1655 O O . ALA A 1 204 ? 20.837 1.946 -17.798 1.00 96.88 204 ALA A O 1
ATOM 1656 N N . ASP A 1 205 ? 21.918 0.005 -17.432 1.00 98.38 205 ASP A N 1
ATOM 1657 C CA . ASP A 1 205 ? 21.399 -0.224 -16.075 1.00 98.38 205 ASP A CA 1
ATOM 1658 C C . ASP A 1 205 ? 21.856 0.882 -15.109 1.00 98.38 205 ASP A C 1
ATOM 1660 O O . ASP A 1 205 ? 21.035 1.478 -14.413 1.00 98.38 205 ASP A O 1
ATOM 1664 N N . ASP A 1 206 ? 23.149 1.233 -15.110 1.00 97.75 206 ASP A N 1
ATOM 1665 C CA . ASP A 1 206 ? 23.707 2.290 -14.256 1.00 97.75 206 ASP A CA 1
ATOM 1666 C C . ASP A 1 206 ? 23.059 3.657 -14.553 1.00 97.75 206 ASP A C 1
ATOM 1668 O O . ASP A 1 206 ? 22.798 4.454 -13.645 1.00 97.75 206 ASP A O 1
ATOM 1672 N N . TYR A 1 207 ? 22.796 3.957 -15.829 1.00 97.62 207 TYR A N 1
ATOM 1673 C CA . TYR A 1 207 ? 22.099 5.178 -16.234 1.00 97.62 207 TYR A CA 1
ATOM 1674 C C . TYR A 1 207 ? 20.628 5.161 -15.799 1.00 97.62 207 TYR A C 1
ATOM 1676 O O . TYR A 1 207 ? 20.149 6.122 -15.192 1.00 97.62 207 TYR A O 1
ATOM 1684 N N . ALA A 1 208 ? 19.924 4.058 -16.055 1.00 98.19 208 ALA A N 1
ATOM 1685 C CA . ALA A 1 208 ? 18.535 3.876 -15.660 1.00 98.19 208 ALA A CA 1
ATOM 1686 C C . ALA A 1 208 ? 18.361 3.971 -14.134 1.00 98.19 208 ALA A C 1
ATOM 1688 O O . ALA A 1 208 ? 17.402 4.574 -13.649 1.00 98.19 208 ALA A O 1
ATOM 1689 N N . LEU A 1 209 ? 19.319 3.457 -13.357 1.00 98.38 209 LEU A N 1
ATOM 1690 C CA . LEU A 1 209 ? 19.320 3.576 -11.900 1.00 98.38 209 LEU A CA 1
ATOM 1691 C C . LEU A 1 209 ? 19.465 5.035 -11.459 1.00 98.38 209 LEU A C 1
ATOM 1693 O O . LEU A 1 209 ? 18.719 5.497 -10.597 1.00 98.38 209 LEU A O 1
ATOM 1697 N N . LYS A 1 210 ? 20.366 5.807 -12.080 1.00 97.75 210 LYS A N 1
ATOM 1698 C CA . LYS A 1 210 ? 20.484 7.252 -11.808 1.00 97.75 210 LYS A CA 1
ATOM 1699 C C . LYS A 1 210 ? 19.185 7.993 -12.122 1.00 97.75 210 LYS A C 1
ATOM 1701 O O . LYS A 1 210 ? 18.786 8.868 -11.356 1.00 97.75 210 LYS A O 1
ATOM 1706 N N . CYS A 1 211 ? 18.509 7.637 -13.214 1.00 97.25 211 CYS A N 1
ATOM 1707 C CA . CYS A 1 211 ? 17.186 8.160 -13.541 1.00 97.25 211 CYS A CA 1
ATOM 1708 C C . CYS A 1 211 ? 16.151 7.840 -12.452 1.00 97.25 211 CYS A C 1
ATOM 1710 O O . CYS A 1 211 ? 15.457 8.751 -11.999 1.00 97.25 211 CYS A O 1
ATOM 1712 N N . ALA A 1 212 ? 16.080 6.586 -11.997 1.00 96.75 212 ALA A N 1
ATOM 1713 C CA . ALA A 1 212 ? 15.177 6.154 -10.931 1.00 96.75 212 ALA A CA 1
ATOM 1714 C C . ALA A 1 212 ? 15.437 6.901 -9.610 1.00 96.75 212 ALA A C 1
ATOM 1716 O O . ALA A 1 212 ? 14.511 7.465 -9.027 1.00 96.75 212 ALA A O 1
ATOM 1717 N N . LEU A 1 213 ? 16.702 6.999 -9.189 1.00 95.94 213 LEU A N 1
ATOM 1718 C CA . LEU A 1 213 ? 17.121 7.723 -7.983 1.00 95.94 213 LEU A CA 1
ATOM 1719 C C . LEU A 1 213 ? 16.812 9.225 -8.060 1.00 95.94 213 LEU A C 1
ATOM 1721 O O . LEU A 1 213 ? 16.404 9.833 -7.069 1.00 95.94 213 LEU A O 1
ATOM 1725 N N . ASN A 1 214 ? 17.007 9.845 -9.227 1.00 95.12 214 ASN A N 1
ATOM 1726 C CA . ASN A 1 214 ? 16.647 11.246 -9.427 1.00 95.12 214 ASN A CA 1
ATOM 1727 C C . ASN A 1 214 ? 15.132 11.429 -9.373 1.00 95.12 214 ASN A C 1
ATOM 1729 O O . ASN A 1 214 ? 14.662 12.359 -8.720 1.00 95.12 214 ASN A O 1
ATOM 1733 N N . LYS A 1 215 ? 14.369 10.517 -9.984 1.00 92.31 215 LYS A N 1
ATOM 1734 C CA . LYS A 1 215 ? 12.907 10.554 -9.964 1.00 92.31 215 LYS A CA 1
ATOM 1735 C C . LYS A 1 215 ? 12.347 10.427 -8.547 1.00 92.31 215 LYS A C 1
ATOM 1737 O O . LYS A 1 215 ? 11.433 11.175 -8.216 1.00 92.31 215 LYS A O 1
ATOM 1742 N N . ALA A 1 216 ? 12.926 9.562 -7.712 1.00 90.38 216 ALA A N 1
ATOM 1743 C CA . ALA A 1 216 ? 12.557 9.412 -6.302 1.00 90.38 216 ALA A CA 1
ATOM 1744 C C . ALA A 1 216 ? 12.700 10.717 -5.497 1.00 90.38 216 ALA A C 1
ATOM 1746 O O . ALA A 1 216 ? 11.962 10.957 -4.545 1.00 90.38 216 ALA A O 1
ATOM 1747 N N . LYS A 1 217 ? 13.629 11.584 -5.917 1.00 91.12 217 LYS A N 1
ATOM 1748 C CA . LYS A 1 217 ? 13.974 12.855 -5.262 1.00 91.12 217 LYS A CA 1
ATOM 1749 C C . LYS A 1 217 ? 13.438 14.083 -6.003 1.00 91.12 217 LYS A C 1
ATOM 1751 O O . LYS A 1 217 ? 13.934 15.182 -5.764 1.00 91.12 217 LYS A O 1
ATOM 1756 N N . ASP A 1 218 ? 12.505 13.893 -6.938 1.00 89.50 218 ASP A N 1
ATOM 1757 C CA . ASP A 1 218 ? 11.953 14.945 -7.803 1.00 89.50 218 ASP A CA 1
ATOM 1758 C C . ASP A 1 218 ? 13.028 15.769 -8.552 1.00 89.50 218 ASP A C 1
ATOM 1760 O O . ASP A 1 218 ? 12.888 16.969 -8.786 1.00 89.50 218 ASP A O 1
ATOM 1764 N N . LYS A 1 219 ? 14.126 15.115 -8.956 1.00 92.56 219 LYS A N 1
ATOM 1765 C CA . LYS A 1 219 ? 15.217 15.700 -9.752 1.00 92.56 219 LYS A CA 1
ATOM 1766 C C . LYS A 1 219 ? 15.093 15.333 -11.231 1.00 92.56 219 LYS A C 1
ATOM 1768 O O . LYS A 1 219 ? 14.585 14.271 -11.588 1.00 92.56 219 LYS A O 1
ATOM 1773 N N . ALA A 1 220 ? 15.618 16.200 -12.097 1.00 92.44 220 ALA A N 1
ATOM 1774 C CA . ALA A 1 220 ? 15.709 15.938 -13.532 1.00 92.44 220 ALA A CA 1
ATOM 1775 C C . ALA A 1 220 ? 16.585 14.700 -13.837 1.00 92.44 220 ALA A C 1
ATOM 1777 O O . ALA A 1 220 ? 17.535 14.426 -13.094 1.00 92.44 220 ALA A O 1
ATOM 1778 N N . PRO A 1 221 ? 16.306 13.948 -14.920 1.00 92.81 221 PRO A N 1
ATOM 1779 C CA . PRO A 1 221 ? 17.174 12.854 -15.344 1.00 92.81 221 PRO A CA 1
ATOM 1780 C C . PRO A 1 221 ? 18.563 13.380 -15.763 1.00 92.81 221 PRO A C 1
ATOM 1782 O O . PRO A 1 221 ? 18.680 14.528 -16.201 1.00 92.81 221 PRO A O 1
ATOM 1785 N N . PRO A 1 222 ? 19.629 12.570 -15.625 1.00 93.25 222 PRO A N 1
ATOM 1786 C CA . PRO A 1 222 ? 20.958 12.932 -16.116 1.00 93.25 222 PRO A CA 1
ATOM 1787 C C . PRO A 1 222 ? 20.967 13.156 -17.644 1.00 93.25 222 PRO A C 1
ATOM 1789 O O . PRO A 1 222 ? 20.149 12.560 -18.346 1.00 93.25 222 PRO A O 1
ATOM 1792 N N . PRO A 1 223 ? 21.900 13.959 -18.193 1.00 92.25 223 PRO A N 1
ATOM 1793 C CA . PRO A 1 223 ? 22.054 14.118 -19.641 1.00 92.25 223 PRO A CA 1
ATOM 1794 C C . PRO A 1 223 ? 22.256 12.773 -20.347 1.00 92.25 223 PRO A C 1
ATOM 1796 O O . PRO A 1 223 ? 22.998 11.925 -19.852 1.00 92.25 223 PRO A O 1
ATOM 1799 N N . MET A 1 224 ? 21.593 12.575 -21.487 1.00 88.75 224 MET A N 1
ATOM 1800 C CA . MET A 1 224 ? 21.650 11.321 -22.244 1.00 88.75 224 MET A CA 1
ATOM 1801 C C . MET A 1 224 ? 23.051 11.088 -22.842 1.00 88.75 224 MET A C 1
ATOM 1803 O O . MET A 1 224 ? 23.634 12.039 -23.371 1.00 88.75 224 MET A O 1
ATOM 1807 N N . PRO A 1 225 ? 23.591 9.854 -22.807 1.00 88.75 225 PRO A N 1
ATOM 1808 C CA . PRO A 1 225 ? 24.859 9.541 -23.457 1.00 88.75 225 PRO A CA 1
ATOM 1809 C C . PRO A 1 225 ? 24.786 9.744 -24.977 1.00 88.75 225 PRO A C 1
ATOM 1811 O O . PRO A 1 225 ? 23.858 9.275 -25.630 1.00 88.75 225 PRO A O 1
ATOM 1814 N N . HIS A 1 226 ? 25.777 10.430 -25.551 1.00 86.44 226 HIS A N 1
ATOM 1815 C CA . HIS A 1 226 ? 25.778 10.806 -26.973 1.00 86.44 226 HIS A CA 1
ATOM 1816 C C . HIS A 1 226 ? 26.008 9.635 -27.938 1.00 86.44 226 HIS A C 1
ATOM 1818 O O . HIS A 1 226 ? 25.689 9.748 -29.116 1.00 86.44 226 HIS A O 1
ATOM 1824 N N . HIS A 1 227 ? 26.591 8.533 -27.462 1.00 87.56 227 HIS A N 1
ATOM 1825 C CA . HIS A 1 227 ? 26.878 7.341 -28.267 1.00 87.56 227 HIS A CA 1
ATOM 1826 C C . HIS A 1 227 ? 25.707 6.359 -28.340 1.00 87.56 227 HIS A C 1
ATOM 1828 O O . HIS A 1 227 ? 25.818 5.326 -28.998 1.00 87.56 227 HIS A O 1
ATOM 1834 N N . TRP A 1 228 ? 24.604 6.637 -27.647 1.00 87.19 228 TRP A N 1
ATOM 1835 C CA . TRP A 1 228 ? 23.385 5.850 -27.780 1.00 87.19 228 TRP A CA 1
ATOM 1836 C C . TRP A 1 228 ? 22.606 6.313 -29.015 1.00 87.19 228 TRP A C 1
ATOM 1838 O O . TRP A 1 228 ? 22.482 7.512 -29.263 1.00 87.19 228 TRP A O 1
ATOM 1848 N N . GLY A 1 229 ? 22.118 5.352 -29.803 1.00 82.81 229 GLY A N 1
ATOM 1849 C CA . GLY A 1 229 ? 21.260 5.606 -30.960 1.00 82.81 229 GLY A CA 1
ATOM 1850 C C . GLY A 1 229 ? 19.848 6.030 -30.548 1.00 82.81 229 GLY A C 1
ATOM 1851 O O . GLY A 1 229 ? 19.634 6.637 -29.494 1.00 82.81 229 GLY A O 1
ATOM 1852 N N . GLU A 1 230 ? 18.851 5.685 -31.364 1.00 89.31 230 GLU A N 1
ATOM 1853 C CA . GLU A 1 230 ? 17.453 5.938 -31.009 1.00 89.31 230 GLU A CA 1
ATOM 1854 C C . GLU A 1 230 ? 17.107 5.266 -29.668 1.00 89.31 230 GLU A C 1
ATOM 1856 O O . GLU A 1 230 ? 17.224 4.048 -29.512 1.00 89.31 230 GLU A O 1
ATOM 1861 N N . THR A 1 231 ? 16.696 6.077 -28.687 1.00 93.19 231 THR A N 1
ATOM 1862 C CA . THR A 1 231 ? 16.466 5.640 -27.306 1.00 93.19 231 THR A CA 1
ATOM 1863 C C . THR A 1 231 ? 15.065 6.023 -26.842 1.00 93.19 231 THR A C 1
ATOM 1865 O O . THR A 1 231 ? 14.637 7.167 -26.998 1.00 93.19 231 THR A O 1
ATOM 1868 N N . GLN A 1 232 ? 14.358 5.080 -26.218 1.00 93.75 232 GLN A N 1
ATOM 1869 C CA . GLN A 1 232 ? 13.080 5.324 -25.556 1.00 93.75 232 GLN A CA 1
ATOM 1870 C C . GLN A 1 232 ? 13.210 5.115 -24.042 1.00 93.75 232 GLN A C 1
ATOM 1872 O O . GLN A 1 232 ? 13.678 4.074 -23.585 1.00 93.75 232 GLN A O 1
ATOM 1877 N N . PHE A 1 233 ? 12.727 6.089 -23.267 1.00 94.38 233 PHE A N 1
ATOM 1878 C CA . PHE A 1 233 ? 12.642 6.017 -21.809 1.00 94.38 233 PHE A CA 1
ATOM 1879 C C . PHE A 1 233 ? 11.216 5.705 -21.363 1.00 94.38 233 PHE A C 1
ATOM 1881 O O . PHE A 1 233 ? 10.256 6.316 -21.839 1.00 94.38 233 PHE A O 1
ATOM 1888 N N . LEU A 1 234 ? 11.080 4.785 -20.414 1.00 96.31 234 LEU A N 1
ATOM 1889 C CA . LEU A 1 234 ? 9.851 4.551 -19.673 1.00 96.31 234 LEU A CA 1
ATOM 1890 C C . LEU A 1 234 ? 10.134 4.765 -18.190 1.00 96.31 234 LEU A C 1
ATOM 1892 O O . LEU A 1 234 ? 11.008 4.116 -17.620 1.00 96.31 234 LEU A O 1
ATOM 1896 N N . PHE A 1 235 ? 9.362 5.653 -17.571 1.00 95.75 235 PHE A N 1
ATOM 1897 C CA . PHE A 1 235 ? 9.389 5.880 -16.132 1.00 95.75 235 PHE A CA 1
ATOM 1898 C C . PHE A 1 235 ? 8.132 5.274 -15.525 1.00 95.75 235 PHE A C 1
ATOM 1900 O O . PHE A 1 235 ? 7.019 5.695 -15.839 1.00 95.75 235 PHE A O 1
ATOM 1907 N N . ILE A 1 236 ? 8.318 4.300 -14.648 1.00 95.75 236 ILE A N 1
ATOM 1908 C CA . ILE A 1 236 ? 7.248 3.636 -13.918 1.00 95.75 236 ILE A CA 1
ATOM 1909 C C . ILE A 1 236 ? 7.392 4.046 -12.456 1.00 95.75 236 ILE A C 1
ATOM 1911 O O . ILE A 1 236 ? 8.477 4.020 -11.878 1.00 95.75 236 ILE A O 1
ATOM 1915 N N . THR A 1 237 ? 6.295 4.491 -11.860 1.00 94.56 237 THR A N 1
ATOM 1916 C CA . THR A 1 237 ? 6.242 4.872 -10.449 1.00 94.56 237 THR A CA 1
ATOM 1917 C C . THR A 1 237 ? 5.034 4.184 -9.852 1.00 94.56 237 THR A C 1
ATOM 1919 O O . THR A 1 237 ? 3.909 4.558 -10.179 1.00 94.56 237 THR A O 1
ATOM 1922 N N . SER A 1 238 ? 5.268 3.153 -9.046 1.00 91.62 238 SER A N 1
ATOM 1923 C CA . SER A 1 238 ? 4.196 2.321 -8.508 1.00 91.62 238 SER A CA 1
ATOM 1924 C C . SER A 1 238 ? 4.493 1.853 -7.079 1.00 91.62 238 SER A C 1
ATOM 1926 O O . SER A 1 238 ? 5.602 1.384 -6.809 1.00 91.62 238 SER A O 1
ATOM 1928 N N . PRO A 1 239 ? 3.517 1.929 -6.156 1.00 89.31 239 PRO A N 1
ATOM 1929 C CA . PRO A 1 239 ? 3.632 1.335 -4.827 1.00 89.31 239 PRO A CA 1
ATOM 1930 C C . PRO A 1 239 ? 3.418 -0.190 -4.850 1.00 89.31 239 PRO A C 1
ATOM 1932 O O . PRO A 1 239 ? 3.536 -0.841 -3.823 1.00 89.31 239 PRO A O 1
ATOM 1935 N N . THR A 1 240 ? 3.097 -0.781 -6.003 1.00 88.12 240 THR A N 1
ATOM 1936 C CA . THR A 1 240 ? 2.991 -2.235 -6.187 1.00 88.12 240 THR A CA 1
ATOM 1937 C C . THR A 1 240 ? 3.717 -2.674 -7.455 1.00 88.12 240 THR A C 1
ATOM 1939 O O . THR A 1 240 ? 3.815 -1.919 -8.423 1.00 88.12 240 THR A O 1
ATOM 1942 N N . LEU A 1 241 ? 4.230 -3.902 -7.457 1.00 91.00 241 LEU A N 1
ATOM 1943 C CA . LEU A 1 241 ? 4.776 -4.537 -8.660 1.00 91.00 241 LEU A CA 1
ATOM 1944 C C . LEU A 1 241 ? 3.693 -5.287 -9.449 1.00 91.00 241 LEU A C 1
ATOM 1946 O O . LEU A 1 241 ? 3.928 -5.705 -10.578 1.00 91.00 241 LEU A O 1
ATOM 1950 N N . GLU A 1 242 ? 2.495 -5.436 -8.887 1.00 88.81 242 GLU A N 1
ATOM 1951 C CA . GLU A 1 242 ? 1.362 -6.049 -9.572 1.00 88.81 242 GLU A CA 1
ATOM 1952 C C . GLU A 1 242 ? 0.909 -5.189 -10.762 1.00 88.81 242 GLU A C 1
ATOM 1954 O O . GLU A 1 242 ? 0.814 -3.964 -10.672 1.00 88.81 242 GLU A O 1
ATOM 1959 N N . GLY A 1 243 ? 0.667 -5.827 -11.908 1.00 90.12 243 GLY A N 1
ATOM 1960 C CA . GLY A 1 243 ? 0.151 -5.168 -13.111 1.00 90.12 243 GLY A CA 1
ATOM 1961 C C . GLY A 1 243 ? 1.140 -4.272 -13.870 1.00 90.12 243 GLY A C 1
ATOM 1962 O O . GLY A 1 243 ? 0.807 -3.823 -14.970 1.00 90.12 243 GLY A O 1
ATOM 1963 N N . ILE A 1 244 ? 2.365 -4.046 -13.369 1.00 94.31 244 ILE A N 1
ATOM 1964 C CA . ILE A 1 244 ? 3.333 -3.133 -14.014 1.00 94.31 244 ILE A CA 1
ATOM 1965 C C . ILE A 1 244 ? 3.744 -3.585 -15.421 1.00 94.31 244 ILE A C 1
ATOM 1967 O O . ILE A 1 244 ? 4.105 -2.742 -16.241 1.00 94.31 244 ILE A O 1
ATOM 1971 N N . GLN A 1 245 ? 3.640 -4.886 -15.723 1.00 95.62 245 GLN A N 1
ATOM 1972 C CA . GLN A 1 245 ? 3.916 -5.440 -17.051 1.00 95.62 245 GLN A CA 1
ATOM 1973 C C . GLN A 1 245 ? 3.101 -4.737 -18.143 1.00 95.62 245 GLN A C 1
ATOM 1975 O O . GLN A 1 245 ? 3.633 -4.415 -19.207 1.00 95.62 245 GLN A O 1
ATOM 1980 N N . SER A 1 246 ? 1.834 -4.416 -17.862 1.00 94.88 246 SER A N 1
ATOM 1981 C CA . SER A 1 246 ? 0.945 -3.725 -18.807 1.00 94.88 246 SER A CA 1
ATOM 1982 C C . SER A 1 246 ? 1.499 -2.377 -19.290 1.00 94.88 246 SER A C 1
ATOM 1984 O O . SER A 1 246 ? 1.182 -1.941 -20.394 1.00 94.88 246 SER A O 1
ATOM 1986 N N . ILE A 1 247 ? 2.371 -1.738 -18.502 1.00 95.50 247 ILE A N 1
ATOM 1987 C CA . ILE A 1 247 ? 2.937 -0.420 -18.802 1.00 95.50 247 ILE A CA 1
ATOM 1988 C C . ILE A 1 247 ? 4.031 -0.513 -19.873 1.00 95.50 247 ILE A C 1
ATOM 1990 O O . ILE A 1 247 ? 4.149 0.381 -20.716 1.00 95.50 247 ILE A O 1
ATOM 1994 N N . TYR A 1 248 ? 4.842 -1.576 -19.853 1.00 95.69 248 TYR A N 1
ATOM 1995 C CA . TYR A 1 248 ? 5.971 -1.727 -20.776 1.00 95.69 248 TYR A CA 1
ATOM 1996 C C . TYR A 1 248 ? 5.739 -2.738 -21.900 1.00 95.69 248 TYR A C 1
ATOM 1998 O O . TYR A 1 248 ? 6.442 -2.642 -22.908 1.00 95.69 248 TYR A O 1
ATOM 2006 N N . ARG A 1 249 ? 4.755 -3.642 -21.779 1.00 96.44 249 ARG A N 1
ATOM 2007 C CA . ARG A 1 249 ? 4.484 -4.741 -22.727 1.00 96.44 249 ARG A CA 1
ATOM 2008 C C . ARG A 1 249 ? 4.561 -4.307 -24.193 1.00 96.44 249 ARG A C 1
ATOM 2010 O O . ARG A 1 249 ? 5.416 -4.781 -24.933 1.00 96.44 249 ARG A O 1
ATOM 2017 N N . ASP A 1 250 ? 3.752 -3.336 -24.604 1.00 95.19 250 ASP A N 1
ATOM 2018 C CA . ASP A 1 250 ? 3.700 -2.916 -26.013 1.00 95.19 250 ASP A CA 1
ATOM 2019 C C . ASP A 1 250 ? 4.980 -2.212 -26.485 1.00 95.19 250 ASP A C 1
ATOM 2021 O O . ASP A 1 250 ? 5.278 -2.168 -27.679 1.00 95.19 250 ASP A O 1
ATOM 2025 N N . LYS A 1 251 ? 5.748 -1.616 -25.563 1.00 95.44 251 LYS A N 1
ATOM 2026 C CA . LYS A 1 251 ? 6.984 -0.901 -25.910 1.00 95.44 251 LYS A CA 1
ATOM 2027 C C . LYS A 1 251 ? 8.133 -1.874 -26.135 1.00 95.44 251 LYS A C 1
ATOM 2029 O O . LYS A 1 251 ? 8.882 -1.701 -27.095 1.00 95.44 251 LYS A O 1
ATOM 2034 N N . VAL A 1 252 ? 8.242 -2.902 -25.294 1.00 96.75 252 VAL A N 1
ATOM 2035 C CA . VAL A 1 252 ? 9.321 -3.896 -25.385 1.00 96.75 252 VAL A CA 1
ATOM 2036 C C . VAL A 1 252 ? 9.147 -4.863 -26.551 1.00 96.75 252 VAL A C 1
ATOM 2038 O O . VAL A 1 252 ? 10.113 -5.511 -26.930 1.00 96.75 252 VAL A O 1
ATOM 2041 N N . LEU A 1 253 ? 7.965 -4.932 -27.169 1.00 96.88 253 LEU A N 1
ATOM 2042 C CA . LEU A 1 253 ? 7.704 -5.763 -28.351 1.00 96.88 253 LEU A CA 1
ATOM 2043 C C . LEU A 1 253 ? 8.056 -5.083 -29.688 1.00 96.88 253 LEU A C 1
ATOM 2045 O O . LEU A 1 253 ? 7.895 -5.681 -30.753 1.00 96.88 253 LEU A O 1
ATOM 2049 N N . LYS A 1 254 ? 8.576 -3.848 -29.680 1.00 94.44 254 LYS A N 1
ATOM 2050 C CA . LYS A 1 254 ? 9.101 -3.241 -30.911 1.00 94.44 254 LYS A CA 1
ATOM 2051 C C . LYS A 1 254 ? 10.371 -3.969 -31.368 1.00 94.44 254 LYS A C 1
ATOM 2053 O O . LYS A 1 254 ? 11.312 -4.168 -30.596 1.00 94.44 254 LYS A O 1
ATOM 2058 N N . LYS A 1 255 ? 10.403 -4.327 -32.655 1.00 93.38 255 LYS A N 1
ATOM 2059 C CA . LYS A 1 255 ? 11.490 -5.099 -33.286 1.00 93.38 255 LYS A CA 1
ATOM 2060 C C . LYS A 1 255 ? 12.822 -4.353 -33.374 1.00 93.38 255 LYS A C 1
ATOM 2062 O O . LYS A 1 255 ? 13.854 -4.998 -33.478 1.00 93.38 255 LYS A O 1
ATOM 2067 N N . THR A 1 256 ? 12.791 -3.023 -33.355 1.00 93.25 256 THR A N 1
ATOM 2068 C CA . THR A 1 256 ? 13.975 -2.170 -33.536 1.00 93.25 256 THR A CA 1
ATOM 2069 C C . THR A 1 256 ? 14.924 -2.204 -32.340 1.00 93.25 256 THR A C 1
ATOM 2071 O O . THR A 1 256 ? 16.111 -1.952 -32.503 1.00 93.25 256 THR A O 1
ATOM 2074 N N . TYR A 1 257 ? 14.426 -2.531 -31.144 1.00 94.62 257 TYR A N 1
ATOM 2075 C CA . TYR A 1 257 ? 15.242 -2.555 -29.935 1.00 94.62 257 TYR A CA 1
ATOM 2076 C C . TYR A 1 257 ? 16.023 -3.863 -29.803 1.00 94.62 257 TYR A C 1
ATOM 2078 O O . TYR A 1 257 ? 15.439 -4.954 -29.846 1.00 94.62 257 TYR A O 1
ATOM 2086 N N . THR A 1 258 ? 17.332 -3.730 -29.581 1.00 94.88 258 THR A N 1
ATOM 2087 C CA . THR A 1 258 ? 18.280 -4.839 -29.365 1.00 94.88 258 THR A CA 1
ATOM 2088 C C . THR A 1 258 ? 18.936 -4.776 -27.986 1.00 94.88 258 THR A C 1
ATOM 2090 O O . THR A 1 258 ? 19.282 -5.811 -27.412 1.00 94.88 258 THR A O 1
ATOM 2093 N N . ARG A 1 259 ? 19.069 -3.573 -27.414 1.00 96.25 259 ARG A N 1
ATOM 2094 C CA . ARG A 1 259 ? 19.698 -3.322 -26.113 1.00 96.25 259 ARG A CA 1
ATOM 2095 C C . ARG A 1 259 ? 18.734 -2.636 -25.156 1.00 96.25 259 ARG A C 1
ATOM 2097 O O . ARG A 1 259 ? 17.841 -1.896 -25.571 1.00 96.25 259 ARG A O 1
ATOM 2104 N N . ALA A 1 260 ? 18.947 -2.856 -23.864 1.00 97.88 260 ALA A N 1
ATOM 2105 C CA . ALA A 1 260 ? 18.166 -2.220 -22.817 1.00 97.88 260 ALA A CA 1
ATOM 2106 C C . ALA A 1 260 ? 18.989 -1.924 -21.558 1.00 97.88 260 ALA A C 1
ATOM 2108 O O . ALA A 1 260 ? 20.110 -2.411 -21.385 1.00 97.88 260 ALA A O 1
ATOM 2109 N N . GLY A 1 261 ? 18.407 -1.104 -20.688 1.00 98.12 261 GLY A N 1
ATOM 2110 C CA . GLY A 1 261 ? 18.863 -0.867 -19.325 1.00 98.12 261 GLY A CA 1
ATOM 2111 C C . GLY A 1 261 ? 17.676 -0.754 -18.381 1.00 98.12 261 GLY A C 1
ATOM 2112 O O . GLY A 1 261 ? 16.661 -0.159 -18.746 1.00 98.12 261 GLY A O 1
ATOM 2113 N N . LEU A 1 262 ? 17.787 -1.311 -17.182 1.00 98.62 262 LEU A N 1
ATOM 2114 C CA . LEU A 1 262 ? 16.754 -1.248 -16.159 1.00 98.62 262 LEU A CA 1
ATOM 2115 C C . LEU A 1 262 ? 17.347 -0.783 -14.829 1.00 98.62 262 LEU A C 1
ATOM 2117 O O . LEU A 1 262 ? 18.294 -1.362 -14.307 1.00 98.62 262 LEU A O 1
ATOM 2121 N N . GLY A 1 263 ? 16.748 0.261 -14.268 1.00 98.38 263 GLY A N 1
ATOM 2122 C CA . GLY A 1 263 ? 17.089 0.787 -12.957 1.00 98.38 263 GLY A CA 1
ATOM 2123 C C . GLY A 1 263 ? 15.880 0.759 -12.047 1.00 98.38 263 GLY A C 1
ATOM 2124 O O . GLY A 1 263 ? 14.800 1.186 -12.454 1.00 98.38 263 GLY A O 1
ATOM 2125 N N . VAL A 1 264 ? 16.070 0.288 -10.820 1.00 98.25 264 VAL A N 1
ATOM 2126 C CA . VAL A 1 264 ? 15.025 0.204 -9.800 1.00 98.25 264 VAL A CA 1
ATOM 2127 C C . VAL A 1 264 ? 15.517 0.920 -8.553 1.00 98.25 264 VAL A C 1
ATOM 2129 O O . VAL A 1 264 ? 16.637 0.689 -8.115 1.00 98.25 264 VAL A O 1
ATOM 2132 N N . SER A 1 265 ? 14.680 1.782 -7.985 1.00 96.62 265 SER A N 1
ATOM 2133 C CA . SER A 1 265 ? 14.881 2.346 -6.655 1.00 96.62 265 SER A CA 1
ATOM 2134 C C . SER A 1 265 ? 13.577 2.296 -5.868 1.00 96.62 265 SER A C 1
ATOM 2136 O O . SER A 1 265 ? 12.514 2.558 -6.425 1.00 96.62 265 SER A O 1
ATOM 2138 N N . PHE A 1 266 ? 13.644 1.964 -4.587 1.00 95.12 266 PHE A N 1
ATOM 2139 C CA . PHE A 1 266 ? 12.541 2.038 -3.650 1.00 95.12 266 PHE A CA 1
ATOM 2140 C C . PHE A 1 266 ? 12.802 3.149 -2.637 1.00 95.12 266 PHE A C 1
ATOM 2142 O O . PHE A 1 266 ? 13.789 3.108 -1.905 1.00 95.12 266 PHE A O 1
ATOM 2149 N N . ASP A 1 267 ? 11.909 4.132 -2.569 1.00 92.56 267 ASP A N 1
ATOM 2150 C CA . ASP A 1 267 ? 12.045 5.228 -1.608 1.00 92.56 267 ASP A CA 1
ATOM 2151 C C . ASP A 1 267 ? 10.677 5.789 -1.198 1.00 92.56 267 ASP A C 1
ATOM 2153 O O . ASP A 1 267 ? 9.663 5.589 -1.879 1.00 92.56 267 ASP A O 1
ATOM 2157 N N . LYS A 1 268 ? 10.648 6.510 -0.077 1.00 90.31 268 LYS A N 1
ATOM 2158 C CA . LYS A 1 268 ? 9.507 7.333 0.332 1.00 90.31 268 LYS A CA 1
ATOM 2159 C C . LYS A 1 268 ? 9.633 8.710 -0.315 1.00 90.31 268 LYS A C 1
ATOM 2161 O O . LYS A 1 268 ? 10.712 9.289 -0.382 1.00 90.31 268 LYS A O 1
ATOM 2166 N N . SER A 1 269 ? 8.511 9.275 -0.744 1.00 85.06 269 SER A N 1
ATOM 2167 C CA . SER A 1 269 ? 8.453 10.660 -1.223 1.00 85.06 269 SER A CA 1
ATOM 2168 C C . SER A 1 269 ? 7.246 11.392 -0.649 1.00 85.06 269 SER A C 1
ATOM 2170 O O . SER A 1 269 ? 6.364 10.780 -0.046 1.00 85.06 269 SER A O 1
ATOM 2172 N N . SER A 1 270 ? 7.172 12.708 -0.859 1.00 82.56 270 SER A N 1
ATOM 2173 C CA . SER A 1 270 ? 6.008 13.515 -0.462 1.00 82.56 270 SER A CA 1
ATOM 2174 C C . SER A 1 270 ? 4.698 12.964 -1.045 1.00 82.56 270 SER A C 1
ATOM 2176 O O . SER A 1 270 ? 3.667 12.947 -0.372 1.00 82.56 270 SER A O 1
ATOM 2178 N N . LYS A 1 271 ? 4.749 12.453 -2.282 1.00 85.25 271 LYS A N 1
ATOM 2179 C CA . LYS A 1 271 ? 3.615 11.823 -2.966 1.00 85.25 271 LYS A CA 1
ATOM 2180 C C . LYS A 1 271 ? 3.362 10.388 -2.493 1.00 85.25 271 LYS A C 1
ATOM 2182 O O . LYS A 1 271 ? 2.204 9.983 -2.403 1.00 85.25 271 LYS A O 1
ATOM 2187 N N . TYR A 1 272 ? 4.418 9.642 -2.166 1.00 88.88 272 TYR A N 1
ATOM 2188 C CA . TYR A 1 272 ? 4.342 8.243 -1.736 1.00 88.88 272 TYR A CA 1
ATOM 2189 C C . TYR A 1 272 ? 5.016 8.036 -0.375 1.00 88.88 272 TYR A C 1
ATOM 2191 O O . TYR A 1 272 ? 6.105 7.463 -0.289 1.00 88.88 272 TYR A O 1
ATOM 2199 N N . PRO A 1 273 ? 4.389 8.491 0.719 1.00 89.31 273 PRO A N 1
ATOM 2200 C CA . PRO A 1 273 ? 5.010 8.423 2.037 1.00 89.31 273 PRO A CA 1
ATOM 2201 C C . PRO A 1 273 ? 5.029 6.998 2.620 1.00 89.31 273 PRO A C 1
ATOM 2203 O O . PRO A 1 273 ? 5.810 6.718 3.525 1.00 89.31 273 PRO A O 1
ATOM 2206 N N . GLY A 1 274 ? 4.216 6.086 2.076 1.00 89.69 274 GLY A N 1
ATOM 2207 C CA . GLY A 1 274 ? 4.273 4.648 2.356 1.00 89.69 274 GLY A CA 1
ATOM 2208 C C . GLY A 1 274 ? 5.342 3.897 1.552 1.00 89.69 274 GLY A C 1
ATOM 2209 O O . GLY A 1 274 ? 5.499 2.695 1.740 1.00 89.69 274 GLY A O 1
ATOM 2210 N N . GLY A 1 275 ? 6.106 4.598 0.707 1.00 92.19 275 GLY A N 1
ATOM 2211 C CA . GLY A 1 275 ? 7.131 4.027 -0.163 1.00 92.19 275 GLY A CA 1
ATOM 2212 C C . GLY A 1 275 ? 6.615 3.699 -1.565 1.00 92.19 275 GLY A C 1
ATOM 2213 O O . GLY A 1 275 ? 5.428 3.460 -1.779 1.00 92.19 275 GLY A O 1
ATOM 2214 N N . CYS A 1 276 ? 7.509 3.746 -2.549 1.00 93.56 276 CYS A N 1
ATOM 2215 C CA . CYS A 1 276 ? 7.188 3.505 -3.949 1.00 93.56 276 CYS A CA 1
ATOM 2216 C C . CYS A 1 276 ? 8.407 2.985 -4.705 1.00 93.56 276 CYS A C 1
ATOM 2218 O O . CYS A 1 276 ? 9.526 3.440 -4.469 1.00 93.56 276 CYS A O 1
ATOM 2220 N N . TYR A 1 277 ? 8.176 2.091 -5.667 1.00 95.50 277 TYR A N 1
ATOM 2221 C CA . TYR A 1 277 ? 9.180 1.746 -6.662 1.00 95.50 277 TYR A CA 1
ATOM 2222 C C . TYR A 1 277 ? 9.217 2.817 -7.751 1.00 95.50 277 TYR A C 1
ATOM 2224 O O . TYR A 1 277 ? 8.196 3.159 -8.353 1.00 95.50 277 TYR A O 1
ATOM 2232 N N . PHE A 1 278 ? 10.412 3.325 -8.014 1.00 96.50 278 PHE A N 1
ATOM 2233 C CA . PHE A 1 278 ? 10.775 4.157 -9.145 1.00 96.50 278 PHE A CA 1
ATOM 2234 C C . PHE A 1 278 ? 11.598 3.286 -10.083 1.00 96.50 278 PHE A C 1
ATOM 2236 O O . PHE A 1 278 ? 12.717 2.894 -9.765 1.00 96.50 278 PHE A O 1
ATOM 2243 N N . ILE A 1 279 ? 11.023 2.945 -11.228 1.00 98.06 279 ILE A N 1
ATOM 2244 C CA . ILE A 1 279 ? 11.639 2.056 -12.206 1.00 98.06 279 ILE A CA 1
ATOM 2245 C C . ILE A 1 279 ? 11.847 2.854 -13.485 1.00 98.06 279 ILE A C 1
ATOM 2247 O O . ILE A 1 279 ? 10.929 3.510 -13.979 1.00 98.06 279 ILE A O 1
ATOM 2251 N N . THR A 1 280 ? 13.059 2.813 -14.022 1.00 98.38 280 THR A N 1
ATOM 2252 C CA . THR A 1 280 ? 13.364 3.368 -15.340 1.00 98.38 280 THR A CA 1
ATOM 2253 C C . THR A 1 280 ? 13.774 2.236 -16.260 1.00 98.38 280 THR A C 1
ATOM 2255 O O . THR A 1 280 ? 14.731 1.528 -15.962 1.00 98.38 280 THR A O 1
ATOM 2258 N N . LEU A 1 281 ? 13.063 2.081 -17.372 1.00 98.38 281 LEU A N 1
ATOM 2259 C CA . LEU A 1 281 ? 13.443 1.198 -18.468 1.00 98.38 281 LEU A CA 1
ATOM 2260 C C . LEU A 1 281 ? 13.928 2.055 -19.638 1.00 98.38 281 LEU A C 1
ATOM 2262 O O . LEU A 1 281 ? 13.247 2.987 -20.071 1.00 98.38 281 LEU A O 1
ATOM 2266 N N . VAL A 1 282 ? 15.105 1.719 -20.143 1.00 97.44 282 VAL A N 1
ATOM 2267 C CA . VAL A 1 282 ? 15.732 2.325 -21.314 1.00 97.44 282 VAL A CA 1
ATOM 2268 C C . VAL A 1 282 ? 15.749 1.278 -22.416 1.00 97.44 282 VAL A C 1
ATOM 2270 O O . VAL A 1 282 ? 16.257 0.180 -22.204 1.00 97.44 282 VAL A O 1
ATOM 2273 N N . LEU A 1 283 ? 15.200 1.609 -23.581 1.00 97.31 283 LEU A N 1
ATOM 2274 C CA . LEU A 1 283 ? 15.209 0.763 -24.775 1.00 97.31 283 LEU A CA 1
ATOM 2275 C C . LEU A 1 283 ? 16.036 1.448 -25.857 1.00 97.31 283 LEU A C 1
ATOM 2277 O O . LEU A 1 283 ? 15.812 2.627 -26.125 1.00 97.31 283 LEU A O 1
ATOM 2281 N N . ILE A 1 284 ? 16.981 0.725 -26.455 1.00 95.44 284 ILE A N 1
ATOM 2282 C CA . ILE A 1 284 ? 17.970 1.273 -27.388 1.00 95.44 284 ILE A CA 1
ATOM 2283 C C . ILE A 1 284 ? 17.907 0.474 -28.693 1.00 95.44 284 ILE A C 1
ATOM 2285 O O . ILE A 1 284 ? 18.030 -0.757 -28.685 1.00 95.44 284 ILE A O 1
ATOM 2289 N N . SER A 1 285 ? 17.693 1.176 -29.807 1.00 92.00 285 SER A N 1
ATOM 2290 C CA . SER A 1 285 ? 17.784 0.601 -31.151 1.00 92.00 285 SER A CA 1
ATOM 2291 C C . SER A 1 285 ? 19.238 0.591 -31.618 1.00 92.00 285 SER A C 1
ATOM 2293 O O . SER A 1 285 ? 19.992 1.531 -31.353 1.00 92.00 285 SER A O 1
ATOM 2295 N N . GLU A 1 286 ? 19.623 -0.451 -32.348 1.00 76.06 286 GLU A N 1
ATOM 2296 C CA . GLU A 1 286 ? 20.807 -0.380 -33.205 1.00 76.06 286 GLU A CA 1
ATOM 2297 C C . GLU A 1 286 ? 20.447 0.375 -34.488 1.00 76.06 286 GLU A C 1
ATOM 2299 O O . GLU A 1 286 ? 19.368 0.170 -35.048 1.00 76.06 286 GLU A O 1
ATOM 2304 N N . ASN A 1 287 ? 21.331 1.290 -34.895 1.00 60.66 287 ASN A N 1
ATOM 2305 C CA . ASN A 1 287 ? 21.252 1.964 -36.192 1.00 60.66 287 ASN A CA 1
ATOM 2306 C C . ASN A 1 287 ? 21.704 1.024 -37.310 1.00 60.66 287 ASN A C 1
ATOM 2308 O O . ASN A 1 287 ? 22.711 0.313 -37.086 1.00 60.66 287 ASN A O 1
#

Radius of gyration: 31.72 Å; Cα contacts (8 Å, |Δi|>4): 468; chains: 1; bounding box: 51×66×130 Å